Protein AF-A0A1Q2L502-F1 (afdb_monomer)

Organism: NCBI:txid2213202

pLDDT: mean 74.43, std 16.31, range [22.97, 93.0]

Foldseek 3Di:
DDPDDDQWDWLVRLCVLQVHDSVLSVVCCVVVQWPWDDDPPPPDPTTITGPVSSVVLSVLVVVLVVLADFLCRLCVVLVHDSVLLVVLCVVVVPPFDWDQNCSDPVRITTHAHPVNSVVSSVVVVVCVPVPFDQAPQQDVVVRDGFQFWWDQDDPDIWGWHQDPPQGIFTQDPPRDTDHPCCCCPVSVIDGPAAQDDDADPDAPAKDKDKDFPPDPVVSVVVNCCSRPVHSNFWHWDDDPRIIIIIGRHPDDDPDPDPDDDD

Mean predicted aligned error: 17.17 Å

Solvent-accessible surface area (backbone atoms only — not comparable to full-atom values): 15344 Å² total; per-residue (Å²): 135,84,84,77,91,62,75,52,36,44,49,72,53,49,18,60,71,64,72,45,57,61,72,54,52,57,52,34,35,76,70,65,64,28,48,67,51,86,63,94,78,65,84,57,102,60,60,40,27,36,38,68,38,48,52,52,49,38,50,50,51,49,57,43,53,74,63,21,45,40,55,60,58,51,12,60,75,73,73,50,54,45,68,58,51,52,52,48,40,64,74,67,64,55,90,60,49,77,40,78,28,80,89,40,97,78,38,45,41,48,26,41,44,73,71,54,49,49,54,48,50,53,54,46,58,67,50,67,62,72,58,81,60,77,34,70,48,57,40,76,94,72,77,42,47,61,61,40,52,26,36,60,58,91,93,42,72,38,40,36,41,84,41,101,88,71,48,51,19,33,56,47,88,90,70,47,75,40,41,49,66,50,36,48,71,76,49,60,41,39,67,76,55,60,47,74,49,82,73,76,87,81,58,93,40,73,40,79,39,75,39,58,65,91,39,73,65,39,57,53,53,48,51,52,43,31,55,73,44,7,58,73,37,37,30,52,48,82,54,95,77,37,33,43,38,37,30,50,56,74,77,83,64,101,69,85,70,79,78,80,83,136

Nearest PDB structures (foldseek):
  4j2n-assembly1_A  TM=8.690E-01  e=2.290E-01  Pukovnikvirus pukovnik
  6pig-assembly1_I  TM=7.451E-01  e=1.234E+00  Vibrio cholerae
  7xn2-assembly1_A-2  TM=4.007E-01  e=1.730E-01  Nostoc sp. PCC 7120 = FACHB-418
  5af3-assembly1_A  TM=2.649E-01  e=4.018E-02  Mycobacterium tuberculosis H37Rv
  7rjf-assembly2_B  TM=5.924E-01  e=5.946E+00  synthetic construct

Sequence (262 aa):
MTNANKDFYHVDEVAKILDIKKSTVYSYASKGLIERLPDPHRLLRGGKYSRTSVDQLARQKQAAAEAGRSINDVAEGIGVSAGKVRKVIEELELDVKKVEAPFEKASYRFAITPEQEEAIAEHLQKRNTTRPKRNQLYLQQLDAALYQSYQIAGDQFVRLREHPERGYGFFLEHEQFITLQEGLNLYELKPRYSIHSRRKKDGPGFTDIDVLFGTPEFYQILDVLLATCGVENFNVEIMGGKYELRSGMAAILGMRLQIRKQ

Radius of gyration: 30.97 Å; Cα contacts (8 Å, |Δi|>4): 365; chains: 1; bounding box: 68×39×85 Å

Secondary structure (DSSP, 8-state):
----S-SEEEHHHHHHHTT--HHHHHHHHHTTSSPEEP-TT--SSS-EEEHHHHHHHHHHHHHHHHT-B-HHHHHHHHTS-HHHHHHHHHHTT---EEEE-TTSTTSEEEEB-HHHHHHHHHHHHHHHTTS----TTEETTTTEETT-EEEEETTEEEE-EEETTTEEEEE-GGG-EEEHHHHHHTS--EESS-------S--S--EEEEEETTSHHHHHHHHHHHHHH-TTSEEEEEETTEEEEEES-TTS----------

Structure (mmCIF, N/CA/C/O backbone):
data_AF-A0A1Q2L502-F1
#
_entry.id   AF-A0A1Q2L502-F1
#
loop_
_atom_site.group_PDB
_atom_site.id
_atom_site.type_symbol
_atom_site.label_atom_id
_atom_site.label_alt_id
_atom_site.label_comp_id
_atom_site.label_asym_id
_atom_site.label_entity_id
_atom_site.label_seq_id
_atom_site.pdbx_PDB_ins_code
_atom_site.Cartn_x
_atom_site.Cartn_y
_atom_site.Cartn_z
_atom_site.occupancy
_atom_site.B_iso_or_equiv
_atom_site.auth_seq_id
_atom_site.auth_comp_id
_atom_site.auth_asym_id
_atom_site.auth_atom_id
_atom_site.pdbx_PDB_model_num
ATOM 1 N N . MET A 1 1 ? 40.293 12.035 -25.038 1.00 36.50 1 MET A N 1
ATOM 2 C CA . MET A 1 1 ? 41.022 11.672 -26.272 1.00 36.50 1 MET A CA 1
ATOM 3 C C . MET A 1 1 ? 40.017 11.583 -27.406 1.00 36.50 1 MET A C 1
ATOM 5 O O . MET A 1 1 ? 39.104 10.770 -27.355 1.00 36.50 1 MET A O 1
ATOM 9 N N . THR A 1 2 ? 40.113 12.516 -28.342 1.00 41.50 2 THR A N 1
ATOM 10 C CA . THR A 1 2 ? 39.216 12.739 -29.479 1.00 41.50 2 THR A CA 1
ATOM 11 C C . THR A 1 2 ? 39.436 11.669 -30.553 1.00 41.50 2 THR A C 1
ATOM 13 O O . THR A 1 2 ? 40.408 11.728 -31.297 1.00 41.50 2 THR A O 1
ATOM 16 N N . ASN A 1 3 ? 38.523 10.696 -30.660 1.00 46.50 3 ASN A N 1
ATOM 17 C CA . ASN A 1 3 ? 38.444 9.781 -31.809 1.00 46.50 3 ASN A CA 1
ATOM 18 C C . ASN A 1 3 ? 37.871 10.533 -33.028 1.00 46.50 3 ASN A C 1
ATOM 20 O O . ASN A 1 3 ? 36.716 10.352 -33.428 1.00 46.50 3 ASN A O 1
ATOM 24 N N . ALA A 1 4 ? 38.674 11.434 -33.589 1.00 49.53 4 ALA A N 1
ATOM 25 C CA . ALA A 1 4 ? 38.454 11.976 -34.920 1.00 49.53 4 ALA A CA 1
ATOM 26 C C . ALA A 1 4 ? 38.937 10.928 -35.938 1.00 49.53 4 ALA A C 1
ATOM 28 O O . ALA A 1 4 ? 40.051 10.429 -35.818 1.00 49.53 4 ALA A O 1
ATOM 29 N N . ASN A 1 5 ? 38.095 10.606 -36.924 1.00 55.47 5 ASN A N 1
ATOM 30 C CA . ASN A 1 5 ? 38.372 9.709 -38.057 1.00 55.47 5 ASN A CA 1
ATOM 31 C C . ASN A 1 5 ? 38.178 8.186 -37.875 1.00 55.47 5 ASN A C 1
ATOM 33 O O . ASN A 1 5 ? 38.931 7.378 -38.416 1.00 55.47 5 ASN A O 1
ATOM 37 N N . LYS A 1 6 ? 37.124 7.766 -37.167 1.00 63.22 6 LYS A N 1
ATOM 38 C CA . LYS A 1 6 ? 36.507 6.449 -37.413 1.00 63.22 6 LYS A CA 1
ATOM 39 C C . LYS A 1 6 ? 35.077 6.657 -37.905 1.00 63.22 6 LYS A C 1
ATOM 41 O O . LYS A 1 6 ? 34.269 7.245 -37.185 1.00 63.22 6 LYS A O 1
ATOM 46 N N . ASP A 1 7 ? 34.783 6.150 -39.101 1.00 80.00 7 ASP A N 1
ATOM 47 C CA . ASP A 1 7 ? 33.448 6.185 -39.731 1.00 80.00 7 ASP A CA 1
ATOM 48 C C . ASP A 1 7 ? 32.471 5.173 -39.114 1.00 80.00 7 ASP A C 1
ATOM 50 O O . ASP A 1 7 ? 31.297 5.096 -39.481 1.00 80.00 7 ASP A O 1
ATOM 54 N N . PHE A 1 8 ? 32.954 4.377 -38.160 1.00 83.12 8 PHE A N 1
ATOM 55 C CA . PHE A 1 8 ? 32.199 3.300 -37.554 1.00 83.12 8 PHE A CA 1
ATOM 56 C C . PHE A 1 8 ? 32.447 3.185 -36.053 1.00 83.12 8 PHE A C 1
ATOM 58 O O . PHE A 1 8 ? 33.532 3.490 -35.555 1.00 83.12 8 PHE A O 1
ATOM 65 N N . TYR A 1 9 ? 31.438 2.662 -35.364 1.00 85.69 9 TYR A N 1
ATOM 66 C CA . TYR A 1 9 ? 31.505 2.236 -33.973 1.00 85.69 9 TYR A CA 1
ATOM 67 C C . TYR A 1 9 ? 31.450 0.716 -33.871 1.00 85.69 9 TYR A C 1
ATOM 69 O O . TYR A 1 9 ? 30.769 0.034 -34.645 1.00 85.69 9 TYR A O 1
ATOM 77 N N . HIS A 1 10 ? 32.148 0.172 -32.882 1.00 85.81 10 HIS A N 1
ATOM 78 C CA . HIS A 1 10 ? 31.990 -1.224 -32.489 1.00 85.81 10 HIS A CA 1
ATOM 79 C C . HIS A 1 10 ? 30.770 -1.416 -31.584 1.00 85.81 10 HIS A C 1
ATOM 81 O O . HIS A 1 10 ? 30.332 -0.483 -30.916 1.00 85.81 10 HIS A O 1
ATOM 87 N N . VAL A 1 11 ? 30.254 -2.651 -31.505 1.00 85.25 11 VAL A N 1
ATOM 88 C CA . VAL A 1 11 ? 29.107 -3.034 -30.647 1.00 85.25 11 VAL A CA 1
ATOM 89 C C . VAL A 1 11 ? 29.211 -2.445 -29.232 1.00 85.25 11 VAL A C 1
ATOM 91 O O . VAL A 1 11 ? 28.221 -1.959 -28.693 1.00 85.25 11 VAL A O 1
ATOM 94 N N . ASP A 1 12 ? 30.407 -2.470 -28.644 1.00 86.38 12 ASP A N 1
ATOM 95 C CA . ASP A 1 12 ? 30.658 -2.012 -27.275 1.00 86.38 12 ASP A CA 1
ATOM 96 C C . ASP A 1 12 ? 30.602 -0.488 -27.141 1.00 86.38 12 ASP A C 1
ATOM 98 O O . ASP A 1 12 ? 30.163 0.028 -26.116 1.00 86.38 12 ASP A O 1
ATOM 102 N N . GLU A 1 13 ? 31.024 0.232 -28.178 1.00 85.50 13 GLU A N 1
ATOM 103 C CA . GLU A 1 13 ? 30.944 1.691 -28.244 1.00 85.50 13 GLU A CA 1
ATOM 104 C C . GLU A 1 13 ? 29.495 2.125 -28.478 1.00 85.50 13 GLU A C 1
ATOM 106 O O . GLU A 1 13 ? 29.006 2.997 -27.770 1.00 85.50 13 GLU A O 1
ATOM 111 N N . VAL A 1 14 ? 28.770 1.452 -29.379 1.00 84.19 14 VAL A N 1
ATOM 112 C CA . VAL A 1 14 ? 27.341 1.712 -29.624 1.00 84.19 14 VAL A CA 1
ATOM 113 C C . VAL A 1 14 ? 26.506 1.462 -28.368 1.00 84.19 14 VAL A C 1
ATOM 115 O O . VAL A 1 14 ? 25.646 2.272 -28.030 1.00 84.19 14 VAL A O 1
ATOM 118 N N . ALA A 1 15 ? 26.780 0.369 -27.649 1.00 86.19 15 ALA A N 1
ATOM 119 C CA . ALA A 1 15 ? 26.120 0.053 -26.385 1.00 86.19 15 ALA A CA 1
ATOM 120 C C . ALA A 1 15 ? 26.312 1.165 -25.342 1.00 86.19 15 ALA A C 1
ATOM 122 O O . ALA A 1 15 ? 25.359 1.522 -24.656 1.00 86.19 15 ALA A O 1
ATOM 123 N N . LYS A 1 16 ? 27.519 1.743 -25.260 1.00 87.31 16 LYS A N 1
ATOM 124 C CA . LYS A 1 16 ? 27.823 2.861 -24.356 1.00 87.31 16 LYS A CA 1
ATOM 125 C C . LYS A 1 16 ? 27.173 4.172 -24.799 1.00 87.31 16 LYS A C 1
ATOM 127 O O . LYS A 1 16 ? 26.607 4.862 -23.966 1.00 87.31 16 LYS A O 1
ATOM 132 N N . ILE A 1 17 ? 27.241 4.512 -26.088 1.00 85.81 17 ILE A N 1
ATOM 133 C CA . ILE A 1 17 ? 26.697 5.773 -26.625 1.00 85.81 17 ILE A CA 1
ATOM 134 C C . ILE A 1 17 ? 25.176 5.828 -26.464 1.00 85.81 17 ILE A C 1
ATOM 136 O O . ILE A 1 17 ? 24.624 6.864 -26.109 1.00 85.81 17 ILE A O 1
ATOM 140 N N . LEU A 1 18 ? 24.495 4.713 -26.728 1.00 82.00 18 LEU A N 1
ATOM 141 C CA . LEU A 1 18 ? 23.036 4.641 -26.671 1.00 82.00 18 LEU A CA 1
ATOM 142 C C . LEU A 1 18 ? 22.499 4.228 -25.296 1.00 82.00 18 LEU A C 1
ATOM 144 O O . LEU A 1 18 ? 21.275 4.132 -25.164 1.00 82.00 18 LEU A O 1
ATOM 148 N N . ASP A 1 19 ? 23.384 3.953 -24.333 1.00 84.56 19 ASP A N 1
ATOM 149 C CA . ASP A 1 19 ? 23.092 3.387 -23.011 1.00 84.56 19 ASP A CA 1
ATOM 150 C C . ASP A 1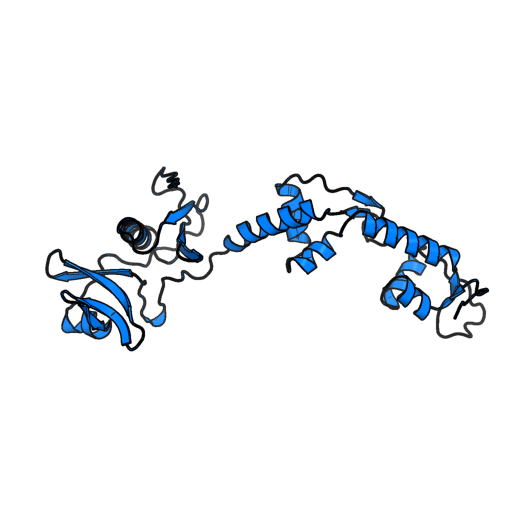 19 ? 22.146 2.172 -23.080 1.00 84.56 19 ASP A C 1
ATOM 152 O O . ASP A 1 19 ? 21.027 2.154 -22.570 1.00 84.56 19 ASP A O 1
ATOM 156 N N . ILE A 1 20 ? 22.556 1.152 -23.839 1.00 83.56 20 ILE A N 1
ATOM 157 C CA . ILE A 1 20 ? 21.780 -0.078 -24.052 1.00 83.56 20 ILE A CA 1
ATOM 158 C C . ILE A 1 20 ? 22.656 -1.321 -23.939 1.00 83.56 20 ILE A C 1
ATOM 160 O O . ILE A 1 20 ? 23.859 -1.310 -24.189 1.00 83.56 20 ILE A O 1
ATOM 164 N N . LYS A 1 21 ? 22.026 -2.459 -23.635 1.00 86.25 21 LYS A N 1
ATOM 165 C CA . LYS A 1 21 ? 22.700 -3.763 -23.641 1.00 86.25 21 LYS A CA 1
ATOM 166 C C . LYS A 1 21 ? 23.194 -4.112 -25.050 1.00 86.25 21 LYS A C 1
ATOM 168 O O . LYS A 1 21 ? 22.514 -3.844 -26.041 1.00 86.25 21 LYS A O 1
ATOM 173 N N . LYS A 1 22 ? 24.326 -4.823 -25.140 1.00 85.25 22 LYS A N 1
ATOM 174 C CA . LYS A 1 22 ? 24.900 -5.295 -26.419 1.00 85.25 22 LYS A CA 1
ATOM 175 C C . LYS A 1 22 ? 23.897 -6.102 -27.260 1.00 85.25 22 LYS A C 1
ATOM 177 O O . LYS A 1 22 ? 23.901 -6.000 -28.480 1.00 85.25 22 LYS A O 1
ATOM 182 N N . SER A 1 23 ? 23.012 -6.873 -26.622 1.00 83.12 23 SER A N 1
ATOM 183 C CA . SER A 1 23 ? 21.936 -7.615 -27.299 1.00 83.12 23 SER A CA 1
ATOM 184 C C . SER A 1 23 ? 20.947 -6.697 -28.027 1.00 83.12 23 SER A C 1
ATOM 186 O O . SER A 1 23 ? 20.534 -6.996 -29.146 1.00 83.12 23 SER A O 1
ATOM 188 N N . THR A 1 24 ? 20.610 -5.554 -27.428 1.00 82.81 24 THR A N 1
ATOM 189 C CA . THR A 1 24 ? 19.703 -4.556 -28.005 1.00 82.81 24 THR A CA 1
ATOM 190 C C . THR A 1 24 ? 20.309 -3.882 -29.235 1.00 82.81 24 THR A C 1
ATOM 192 O O . THR A 1 24 ? 19.579 -3.594 -30.179 1.00 82.81 24 THR A O 1
ATOM 195 N N . VAL A 1 25 ? 21.638 -3.721 -29.286 1.00 83.31 25 VAL A N 1
ATOM 196 C CA . VAL A 1 25 ? 22.350 -3.197 -30.468 1.00 83.31 25 VAL A CA 1
ATOM 197 C C . VAL A 1 25 ? 22.072 -4.064 -31.700 1.00 83.31 25 VAL A C 1
ATOM 199 O O . VAL A 1 25 ? 21.684 -3.554 -32.748 1.00 83.31 25 VAL A O 1
ATOM 202 N N . TYR A 1 26 ? 22.181 -5.390 -31.570 1.00 83.00 26 TYR A N 1
ATOM 203 C CA . TYR A 1 26 ? 21.872 -6.303 -32.676 1.00 83.00 26 TYR A CA 1
ATOM 204 C C . TYR A 1 26 ? 20.399 -6.241 -33.095 1.00 83.00 26 TYR A C 1
ATOM 206 O O . TYR A 1 26 ? 20.103 -6.316 -34.286 1.00 83.00 26 TYR A O 1
ATOM 214 N N . SER A 1 27 ? 19.480 -6.060 -32.139 1.00 82.44 27 SER A N 1
ATOM 215 C CA . SER A 1 27 ? 18.053 -5.904 -32.442 1.00 82.44 27 SER A CA 1
ATOM 216 C C . SER A 1 27 ? 17.755 -4.606 -33.194 1.00 82.44 27 SER A C 1
ATOM 218 O O . SER A 1 27 ? 16.912 -4.588 -34.085 1.00 82.44 27 SER A O 1
ATOM 220 N N . 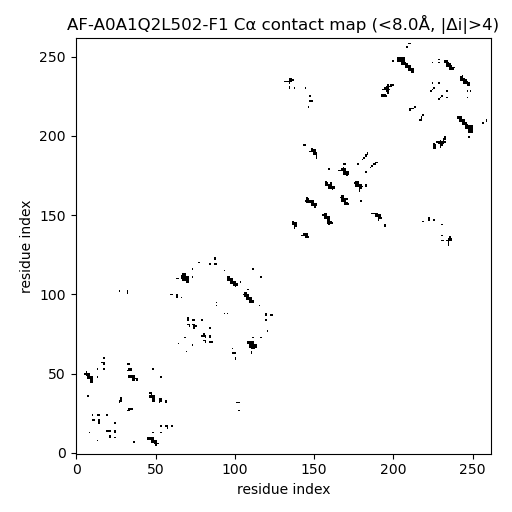TYR A 1 28 ? 18.441 -3.514 -32.860 1.00 84.06 28 TYR A N 1
ATOM 221 C CA . TYR A 1 28 ? 18.267 -2.240 -33.558 1.00 84.06 28 TYR A CA 1
ATOM 222 C C . TYR A 1 28 ? 18.794 -2.323 -34.985 1.00 84.06 28 TYR A C 1
ATOM 224 O O . TYR A 1 28 ? 18.147 -1.830 -35.905 1.00 84.06 28 TYR A O 1
ATOM 232 N N . ALA A 1 29 ? 19.903 -3.032 -35.180 1.00 83.06 29 ALA A N 1
ATOM 233 C CA . ALA A 1 29 ? 20.442 -3.295 -36.504 1.00 83.06 29 ALA A CA 1
ATOM 234 C C . ALA A 1 29 ? 19.505 -4.161 -37.355 1.00 83.06 29 ALA A C 1
ATOM 236 O O . ALA A 1 29 ? 19.263 -3.846 -38.514 1.00 83.06 29 ALA A O 1
ATOM 237 N N . SER A 1 30 ? 18.915 -5.219 -36.781 1.00 80.50 30 SER A N 1
ATOM 238 C CA . SER A 1 30 ? 17.956 -6.061 -37.511 1.00 80.50 30 SER A CA 1
ATOM 239 C C . SER A 1 30 ? 16.652 -5.331 -37.846 1.00 80.50 30 SER A C 1
ATOM 241 O O . SER A 1 30 ? 15.974 -5.706 -38.794 1.00 80.50 30 SER A O 1
ATOM 243 N N . LYS A 1 31 ? 16.292 -4.302 -37.070 1.00 78.94 31 LYS A N 1
ATOM 244 C CA . LYS A 1 31 ? 15.148 -3.413 -37.329 1.00 78.94 31 LYS A CA 1
ATOM 245 C C . LYS A 1 31 ? 15.475 -2.251 -38.277 1.00 78.94 31 LYS A C 1
ATOM 247 O O . LYS A 1 31 ? 14.586 -1.461 -38.564 1.00 78.94 31 LYS A O 1
ATOM 252 N N . GLY A 1 32 ? 16.727 -2.117 -38.724 1.00 80.31 32 GLY A N 1
ATOM 253 C CA . GLY A 1 32 ? 17.167 -1.020 -39.592 1.00 80.31 32 GLY A CA 1
ATOM 254 C C . GLY A 1 32 ? 17.287 0.343 -38.898 1.00 80.31 32 GLY A C 1
ATOM 255 O O . GLY A 1 32 ? 17.417 1.354 -39.575 1.00 80.31 32 GLY A O 1
ATOM 256 N N . LEU A 1 33 ? 17.256 0.389 -37.561 1.00 78.50 33 LEU A N 1
ATOM 257 C CA . LEU A 1 33 ? 17.400 1.631 -36.784 1.00 78.50 33 LEU A CA 1
ATOM 258 C C . LEU A 1 33 ? 18.847 2.130 -36.734 1.00 78.50 33 LEU A C 1
ATOM 260 O O . LEU A 1 33 ? 19.091 3.315 -36.533 1.00 78.50 33 LEU A O 1
ATOM 264 N N . ILE A 1 34 ? 19.800 1.211 -36.878 1.00 84.31 34 ILE A N 1
ATOM 265 C CA . ILE A 1 34 ? 21.223 1.504 -37.034 1.00 84.31 34 ILE A CA 1
ATOM 266 C C . ILE A 1 34 ? 21.763 0.664 -38.182 1.00 84.31 34 ILE A C 1
ATOM 268 O O . ILE A 1 34 ? 21.397 -0.501 -38.347 1.00 84.31 34 ILE A O 1
ATOM 272 N N . GLU A 1 35 ? 22.653 1.245 -38.972 1.00 84.31 35 GLU A N 1
ATOM 273 C CA . GLU A 1 35 ? 23.206 0.575 -40.137 1.00 84.31 35 GLU A CA 1
ATOM 274 C C . GLU A 1 35 ? 24.415 -0.262 -39.721 1.00 84.31 35 GLU A C 1
ATOM 276 O O . GLU A 1 35 ? 25.406 0.251 -39.191 1.00 84.31 35 GLU A O 1
ATOM 281 N N . ARG A 1 36 ? 24.337 -1.574 -39.957 1.00 84.19 36 ARG A N 1
ATOM 282 C CA . ARG A 1 36 ? 25.472 -2.476 -39.777 1.00 84.19 36 ARG A CA 1
ATOM 283 C C . ARG A 1 36 ? 26.298 -2.498 -41.057 1.00 84.19 36 ARG A C 1
ATOM 285 O O . ARG A 1 36 ? 25.820 -2.958 -42.089 1.00 84.19 36 ARG A O 1
ATOM 292 N N . LEU A 1 37 ? 27.555 -2.083 -40.959 1.00 82.56 37 LEU A N 1
ATOM 293 C CA . LEU A 1 37 ? 28.487 -2.145 -42.076 1.00 82.56 37 LEU A CA 1
ATOM 294 C C . LEU A 1 37 ? 28.870 -3.608 -42.361 1.00 82.56 37 LEU A C 1
ATOM 296 O O . LEU A 1 37 ? 29.106 -4.377 -41.415 1.00 82.56 37 LEU A O 1
ATOM 300 N N . PRO A 1 38 ? 28.928 -4.014 -43.642 1.00 73.88 38 PRO A N 1
ATOM 301 C CA . PRO A 1 38 ? 29.286 -5.373 -44.015 1.00 73.88 38 PRO A CA 1
ATOM 302 C C . PRO A 1 38 ? 30.727 -5.679 -43.598 1.00 73.88 38 PRO A C 1
ATOM 304 O O . PRO A 1 38 ? 31.636 -4.871 -43.777 1.00 73.88 38 PRO A O 1
ATOM 307 N N . ASP A 1 39 ? 30.933 -6.876 -43.053 1.00 69.44 39 ASP A N 1
ATOM 308 C CA . ASP A 1 39 ? 32.258 -7.444 -42.793 1.00 69.44 39 ASP A CA 1
ATOM 309 C C . ASP A 1 39 ? 32.398 -8.723 -43.636 1.00 69.44 39 ASP A C 1
ATOM 311 O O . ASP A 1 39 ? 32.023 -9.806 -43.168 1.00 69.44 39 ASP A O 1
ATOM 315 N N . PRO A 1 40 ? 32.869 -8.608 -44.897 1.00 64.62 40 PRO A N 1
ATOM 316 C CA . PRO A 1 40 ? 32.934 -9.724 -45.843 1.00 64.62 40 PRO A CA 1
ATOM 317 C C . PRO A 1 40 ? 33.792 -10.891 -45.349 1.00 64.62 40 PRO A C 1
ATOM 319 O O . PRO A 1 40 ? 33.537 -12.039 -45.704 1.00 64.62 40 PRO A O 1
ATOM 322 N N . HIS A 1 41 ? 34.785 -10.609 -44.504 1.00 67.44 41 HIS A N 1
ATOM 323 C CA . HIS A 1 41 ? 35.754 -11.597 -44.040 1.00 67.44 41 HIS A CA 1
ATOM 324 C C . HIS A 1 41 ? 35.499 -12.070 -42.601 1.00 67.44 41 HIS A C 1
ATOM 326 O O . HIS A 1 41 ? 36.203 -12.961 -42.131 1.00 67.44 41 HIS A O 1
ATOM 332 N N . ARG A 1 42 ? 34.496 -11.506 -41.902 1.00 62.28 42 ARG A N 1
ATOM 333 C CA . ARG A 1 42 ? 34.130 -11.829 -40.504 1.00 62.28 42 ARG A CA 1
ATOM 334 C C . ARG A 1 42 ? 35.340 -11.897 -39.558 1.00 62.28 42 ARG A C 1
ATOM 336 O O . ARG A 1 42 ? 35.363 -12.701 -38.627 1.00 62.28 42 ARG A O 1
ATOM 343 N N . LEU A 1 43 ? 36.355 -11.069 -39.808 1.00 62.09 43 LEU A N 1
ATOM 344 C CA . LEU A 1 43 ? 37.640 -11.128 -39.101 1.00 62.09 43 LEU A CA 1
ATOM 345 C C . LEU A 1 43 ? 37.525 -10.607 -37.663 1.00 62.09 43 LEU A C 1
ATOM 347 O O . LEU A 1 43 ? 38.353 -10.928 -36.814 1.00 62.09 43 LEU A O 1
ATOM 351 N N . LEU A 1 44 ? 36.489 -9.818 -37.371 1.00 59.72 44 LEU A N 1
ATOM 352 C CA . LEU A 1 44 ? 36.245 -9.241 -36.055 1.00 59.72 44 LEU A CA 1
ATOM 353 C C . LEU A 1 44 ? 35.058 -9.934 -35.376 1.00 59.72 44 LEU A C 1
ATOM 355 O O . LEU A 1 44 ? 33.956 -10.020 -35.920 1.00 59.72 44 LEU A O 1
ATOM 359 N N . ARG A 1 45 ? 35.259 -10.383 -34.129 1.00 58.41 45 ARG A N 1
ATOM 360 C CA . ARG A 1 45 ? 34.174 -10.840 -33.243 1.00 58.41 45 ARG A CA 1
ATOM 361 C C . ARG A 1 45 ? 33.361 -9.629 -32.762 1.00 58.41 45 ARG A C 1
ATOM 363 O O . ARG A 1 45 ? 33.505 -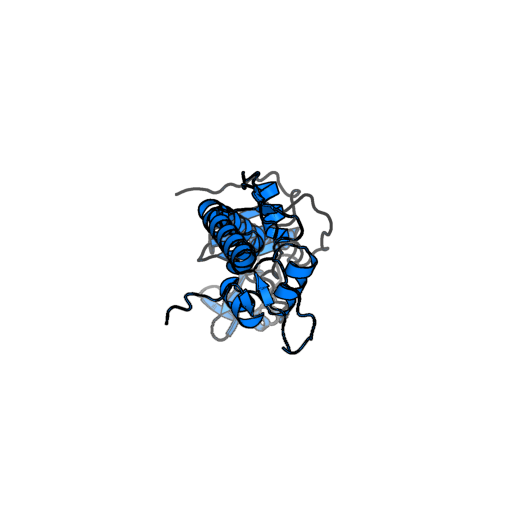9.181 -31.632 1.00 58.41 45 ARG A O 1
ATOM 370 N N . GLY A 1 46 ? 32.532 -9.070 -33.641 1.00 63.97 46 GLY A N 1
ATOM 371 C CA . GLY A 1 46 ? 31.646 -7.942 -33.341 1.00 63.97 46 GLY A CA 1
ATOM 372 C C . GLY A 1 46 ? 31.317 -7.124 -34.589 1.00 63.97 46 GLY A C 1
ATOM 373 O O . GLY A 1 46 ? 32.197 -6.834 -35.392 1.00 63.97 46 GLY A O 1
ATOM 374 N N . GLY A 1 47 ? 30.045 -6.759 -34.769 1.00 75.69 47 GLY A N 1
ATOM 375 C CA . GLY A 1 47 ? 29.612 -5.936 -35.905 1.00 75.69 47 GLY A CA 1
ATOM 376 C C . GLY A 1 47 ? 30.182 -4.513 -35.857 1.00 75.69 47 GLY A C 1
ATOM 377 O O . GLY A 1 47 ? 30.354 -3.949 -34.774 1.00 75.69 47 GLY A O 1
ATOM 378 N N . LYS A 1 48 ? 30.455 -3.938 -37.033 1.00 84.19 48 LYS A N 1
ATOM 379 C CA . LYS A 1 48 ? 30.718 -2.505 -37.210 1.00 84.19 48 LYS A CA 1
ATOM 380 C C . LYS A 1 48 ? 29.407 -1.801 -37.542 1.00 84.19 48 LYS A C 1
ATOM 382 O O . LYS A 1 48 ? 28.631 -2.322 -38.342 1.00 84.19 48 LYS A O 1
ATOM 387 N N . TYR A 1 49 ? 29.175 -0.638 -36.954 1.00 84.75 49 TYR A N 1
ATOM 388 C CA . TYR A 1 49 ? 27.973 0.159 -37.187 1.00 84.75 49 TYR A CA 1
ATOM 389 C C . TYR A 1 49 ? 28.342 1.545 -37.684 1.00 84.75 49 TYR A C 1
ATOM 391 O O . TYR A 1 49 ? 29.317 2.121 -37.206 1.00 84.75 49 TYR A O 1
ATOM 399 N N . SER A 1 50 ? 27.569 2.065 -38.633 1.00 86.38 50 SER A N 1
ATOM 400 C CA . SER A 1 50 ? 27.784 3.390 -39.207 1.00 86.38 50 SER A CA 1
ATOM 401 C C . SER A 1 50 ? 27.619 4.471 -38.143 1.00 86.38 50 SER A C 1
ATOM 403 O O . SER A 1 50 ? 26.587 4.536 -37.464 1.00 86.38 50 SER A O 1
ATOM 405 N N . ARG A 1 51 ? 28.628 5.337 -38.014 1.00 85.44 51 ARG A N 1
ATOM 406 C CA . ARG A 1 51 ? 28.633 6.435 -37.044 1.00 85.44 51 ARG A CA 1
ATOM 407 C C . ARG A 1 51 ? 27.444 7.375 -37.227 1.00 85.44 51 ARG A C 1
ATOM 409 O O . ARG A 1 51 ? 26.803 7.729 -36.246 1.00 85.44 51 ARG A O 1
ATOM 416 N N . THR A 1 52 ? 27.107 7.717 -38.469 1.00 85.06 52 THR A N 1
ATOM 417 C CA . THR A 1 52 ? 26.003 8.637 -38.782 1.00 85.06 52 THR A CA 1
ATOM 418 C C . THR A 1 52 ? 24.664 8.103 -38.280 1.00 85.06 52 THR A C 1
ATOM 420 O O . THR A 1 52 ? 23.924 8.831 -37.623 1.00 85.06 52 THR A O 1
ATOM 423 N N . SER A 1 53 ? 24.391 6.815 -38.507 1.00 83.94 53 SER A N 1
ATOM 424 C CA . SER A 1 53 ? 23.154 6.168 -38.055 1.00 83.94 53 SER A CA 1
ATOM 425 C C . SER A 1 53 ? 23.048 6.102 -36.525 1.00 83.94 53 SER A C 1
ATOM 427 O O . SER A 1 53 ? 21.983 6.343 -35.957 1.00 83.94 53 SER A O 1
ATOM 429 N N . VAL A 1 54 ? 24.166 5.835 -35.840 1.00 84.50 54 VAL A N 1
ATOM 430 C CA . VAL A 1 54 ? 24.220 5.747 -34.374 1.00 84.50 54 VAL A CA 1
ATOM 431 C C . VAL A 1 54 ? 24.076 7.130 -33.741 1.00 84.50 54 VAL A C 1
ATOM 433 O O . VAL A 1 54 ? 23.291 7.284 -32.807 1.00 84.50 54 VAL A O 1
ATOM 436 N N . ASP A 1 55 ? 24.768 8.140 -34.271 1.00 84.94 55 ASP A N 1
ATOM 437 C CA . ASP A 1 55 ? 24.700 9.521 -33.782 1.00 84.94 55 ASP A CA 1
ATOM 438 C C . ASP A 1 55 ? 23.303 10.124 -34.005 1.00 84.94 55 ASP A C 1
ATOM 440 O O . ASP A 1 55 ? 22.773 10.815 -33.133 1.00 84.94 55 ASP A O 1
ATOM 444 N N . GLN A 1 56 ? 22.662 9.826 -35.141 1.00 84.06 56 GLN A N 1
ATOM 445 C CA . GLN A 1 56 ? 21.284 10.240 -35.409 1.00 84.06 56 GLN A CA 1
ATOM 446 C C . GLN A 1 56 ? 20.306 9.615 -34.406 1.00 84.06 56 GLN A C 1
ATOM 448 O O . GLN A 1 56 ? 19.473 10.326 -33.841 1.00 84.06 56 GLN A O 1
ATOM 453 N N . LEU A 1 57 ? 20.434 8.314 -34.130 1.00 82.25 57 LEU A N 1
ATOM 454 C CA . LEU A 1 57 ? 19.590 7.634 -33.149 1.00 82.25 57 LEU A CA 1
ATOM 455 C C . LEU A 1 57 ? 19.848 8.138 -31.718 1.00 82.25 57 LEU A C 1
ATOM 457 O O . LEU A 1 57 ? 18.910 8.259 -30.930 1.00 82.25 57 LEU A O 1
ATOM 461 N N . ALA A 1 58 ? 21.098 8.472 -31.384 1.00 83.75 58 ALA A N 1
ATOM 462 C CA . ALA A 1 58 ? 21.455 9.065 -30.097 1.00 83.75 58 ALA A CA 1
ATOM 463 C C . ALA A 1 58 ? 20.792 10.439 -29.909 1.00 83.75 58 ALA A C 1
ATOM 465 O O . ALA A 1 58 ? 20.175 10.684 -28.873 1.00 83.75 58 ALA A O 1
ATOM 466 N N . ARG A 1 59 ? 20.831 11.300 -30.935 1.00 82.94 59 ARG A N 1
ATOM 467 C CA . ARG A 1 59 ? 20.140 12.601 -30.921 1.00 82.94 59 ARG A CA 1
ATOM 468 C C . ARG A 1 59 ? 18.629 12.447 -30.799 1.00 82.94 59 ARG A C 1
ATOM 470 O O . ARG A 1 59 ? 18.010 13.167 -30.026 1.00 82.94 59 ARG A O 1
ATOM 477 N N . GLN A 1 60 ? 18.033 11.490 -31.511 1.00 79.50 60 GLN A N 1
ATOM 478 C CA . GLN A 1 60 ? 16.601 11.200 -31.388 1.00 79.50 60 GLN A CA 1
ATOM 479 C C . GLN A 1 60 ? 16.234 10.733 -29.975 1.00 79.50 60 GLN A C 1
ATOM 481 O O . GLN A 1 60 ? 15.229 11.176 -29.428 1.00 79.50 60 GLN A O 1
ATOM 486 N N . LYS A 1 61 ? 17.059 9.881 -29.352 1.00 79.75 61 LYS A N 1
ATOM 487 C CA . LYS A 1 61 ? 16.877 9.475 -27.952 1.00 79.75 61 LYS A CA 1
ATOM 488 C C . LYS A 1 61 ? 16.972 10.656 -26.983 1.00 79.75 61 LYS A C 1
ATOM 490 O O . LYS A 1 61 ? 16.149 10.740 -26.077 1.00 79.75 61 LYS A O 1
ATOM 495 N N . GLN A 1 62 ? 17.946 11.546 -27.173 1.00 77.88 62 GLN A N 1
ATOM 496 C CA . GLN A 1 62 ? 18.122 12.742 -26.342 1.00 77.88 62 GLN A CA 1
ATOM 497 C C . GLN A 1 62 ? 16.943 13.707 -26.484 1.00 77.88 62 GLN A C 1
ATOM 499 O O . GLN A 1 62 ? 16.319 14.039 -25.484 1.00 77.88 62 GLN A O 1
ATOM 504 N N . ALA A 1 63 ? 16.558 14.055 -27.714 1.00 76.69 63 ALA A N 1
ATOM 505 C CA . ALA A 1 63 ? 15.405 14.917 -27.976 1.00 76.69 63 ALA A CA 1
ATOM 506 C C . ALA A 1 63 ? 14.104 14.318 -27.424 1.00 76.69 63 ALA A C 1
ATOM 508 O O . ALA A 1 63 ? 13.251 15.026 -26.891 1.00 76.69 63 ALA A O 1
ATOM 509 N N . ALA A 1 64 ? 13.957 12.992 -27.509 1.00 72.19 64 ALA A N 1
ATOM 510 C CA . ALA A 1 64 ? 12.844 12.313 -26.879 1.00 72.19 64 ALA A CA 1
ATOM 511 C C . ALA A 1 64 ? 12.900 12.513 -25.359 1.00 72.19 64 ALA A C 1
ATOM 513 O O . ALA A 1 64 ? 11.892 12.945 -24.806 1.00 72.19 64 ALA A O 1
ATOM 514 N N . ALA A 1 65 ? 14.033 12.231 -24.700 1.00 71.19 65 ALA A N 1
ATOM 515 C CA . ALA A 1 65 ? 14.230 12.369 -23.250 1.00 71.19 65 ALA A CA 1
ATOM 516 C C . ALA A 1 65 ? 13.968 13.792 -22.730 1.00 71.19 65 ALA A C 1
ATOM 518 O O . ALA A 1 65 ? 13.330 13.947 -21.693 1.00 71.19 65 ALA A O 1
ATOM 519 N N . GLU A 1 66 ? 14.384 14.813 -23.478 1.00 74.69 66 GLU A N 1
ATOM 520 C CA . GLU A 1 66 ? 14.125 16.225 -23.167 1.00 74.69 66 GLU A CA 1
ATOM 521 C C . GLU A 1 66 ? 12.632 16.576 -23.206 1.00 74.69 66 GLU A C 1
ATOM 523 O O . GLU A 1 66 ? 12.179 17.425 -22.444 1.00 74.69 66 GLU A O 1
ATOM 528 N N . ALA A 1 67 ? 11.841 15.901 -24.045 1.00 74.00 67 ALA A N 1
ATOM 529 C CA . ALA A 1 67 ? 10.404 16.146 -24.133 1.00 74.00 67 ALA A CA 1
ATOM 530 C C . ALA A 1 67 ? 9.616 15.673 -22.894 1.00 74.00 67 ALA A C 1
ATOM 532 O O . ALA A 1 67 ? 8.456 16.051 -22.745 1.00 74.00 67 ALA A O 1
ATOM 533 N N . GLY A 1 68 ? 10.207 14.839 -22.031 1.00 78.62 68 GLY A N 1
ATOM 534 C CA . GLY A 1 68 ? 9.579 14.336 -20.806 1.00 78.62 68 GLY A CA 1
ATOM 535 C C . GLY A 1 68 ? 10.005 12.911 -20.455 1.00 78.62 68 GLY A C 1
ATOM 536 O O . GLY A 1 68 ? 10.674 12.224 -21.229 1.00 78.62 68 GLY A O 1
ATOM 537 N N . ARG A 1 69 ? 9.607 12.419 -19.284 1.00 80.31 69 ARG A N 1
ATOM 538 C CA . ARG A 1 69 ? 9.914 11.042 -18.861 1.00 80.31 69 ARG A CA 1
ATOM 539 C C . ARG A 1 69 ? 8.947 10.053 -19.504 1.00 80.31 69 ARG A C 1
ATOM 541 O O . ARG A 1 69 ? 7.804 10.397 -19.799 1.00 80.31 69 ARG A O 1
ATOM 548 N N . SER A 1 70 ? 9.394 8.823 -19.761 1.00 82.81 70 SER A N 1
ATOM 549 C CA . SER A 1 70 ? 8.481 7.797 -20.269 1.00 82.81 70 SER A CA 1
ATOM 550 C C . SER A 1 70 ? 7.601 7.240 -19.149 1.00 82.81 70 SER A C 1
ATOM 552 O O . SER A 1 70 ? 7.955 7.298 -17.974 1.00 82.81 70 SER A O 1
ATOM 554 N N . ILE A 1 71 ? 6.480 6.610 -19.515 1.00 81.88 71 ILE A N 1
ATOM 555 C CA . ILE A 1 71 ? 5.627 5.876 -18.563 1.00 81.88 71 ILE A CA 1
ATOM 556 C C . ILE A 1 71 ? 6.430 4.864 -17.739 1.00 81.88 71 ILE A C 1
ATOM 558 O O . ILE A 1 71 ? 6.135 4.676 -16.564 1.00 81.88 71 ILE A O 1
ATOM 562 N N . ASN A 1 72 ? 7.417 4.197 -18.345 1.00 80.44 72 ASN A N 1
ATOM 563 C CA . ASN A 1 72 ? 8.225 3.204 -17.642 1.00 80.44 72 ASN A CA 1
ATOM 564 C C . ASN A 1 72 ? 9.146 3.868 -16.614 1.00 80.44 72 ASN A C 1
ATOM 566 O O . ASN A 1 72 ? 9.224 3.384 -15.491 1.00 80.44 72 ASN A O 1
ATOM 570 N N . ASP A 1 73 ? 9.764 4.997 -16.969 1.00 80.56 73 ASP A N 1
ATOM 571 C CA . ASP A 1 73 ? 10.659 5.736 -16.069 1.00 80.56 73 ASP A CA 1
ATOM 572 C C . ASP A 1 73 ? 9.890 6.317 -14.874 1.00 80.56 73 ASP A C 1
ATOM 574 O O . ASP A 1 73 ? 10.361 6.269 -13.740 1.00 80.56 73 ASP A O 1
ATOM 578 N N . VAL A 1 74 ? 8.682 6.837 -15.125 1.00 80.31 74 VAL A N 1
ATOM 579 C CA . VAL A 1 74 ? 7.775 7.333 -14.078 1.00 80.31 74 VAL A CA 1
ATOM 580 C C . VAL A 1 74 ? 7.284 6.185 -13.196 1.00 80.31 74 VAL A C 1
ATOM 582 O O . VAL A 1 74 ? 7.252 6.298 -11.973 1.00 80.31 74 VAL A O 1
ATOM 585 N N . ALA A 1 75 ? 6.946 5.040 -13.792 1.00 77.75 75 ALA A N 1
ATOM 586 C CA . ALA A 1 75 ? 6.537 3.857 -13.044 1.00 77.75 75 ALA A CA 1
ATOM 587 C C . ALA A 1 75 ? 7.656 3.339 -12.125 1.00 77.75 75 ALA A C 1
ATOM 589 O O . ALA A 1 75 ? 7.384 3.012 -10.971 1.00 77.75 75 ALA A O 1
ATOM 590 N N . GLU A 1 76 ? 8.901 3.308 -12.609 1.00 80.12 76 GLU A N 1
ATOM 591 C CA . GLU A 1 76 ? 10.074 2.925 -11.819 1.00 80.12 76 GLU A CA 1
ATOM 592 C C . GLU A 1 76 ? 10.350 3.928 -10.690 1.00 80.12 76 GLU A C 1
ATOM 594 O O . GLU A 1 76 ? 10.533 3.510 -9.549 1.00 80.12 76 GLU A O 1
ATOM 599 N N . GLY A 1 77 ? 10.277 5.235 -10.971 1.00 75.44 77 GLY A N 1
ATOM 600 C CA . GLY A 1 77 ? 10.456 6.286 -9.963 1.00 75.44 77 GLY A CA 1
ATOM 601 C C . GLY A 1 77 ? 9.427 6.237 -8.828 1.00 75.44 77 GLY A C 1
ATOM 602 O O . GLY A 1 77 ? 9.774 6.453 -7.670 1.00 75.44 77 GLY A O 1
ATOM 603 N N . ILE A 1 78 ? 8.174 5.897 -9.143 1.00 75.38 78 ILE A N 1
ATOM 604 C CA . ILE A 1 78 ? 7.074 5.801 -8.165 1.00 75.38 78 ILE A CA 1
ATOM 605 C C . ILE A 1 78 ? 6.990 4.393 -7.527 1.00 75.38 78 ILE A C 1
ATOM 607 O O . ILE A 1 78 ? 6.301 4.194 -6.526 1.00 75.38 78 ILE A O 1
ATOM 611 N N . GLY A 1 79 ? 7.679 3.387 -8.078 1.00 74.62 79 GLY A N 1
ATOM 612 C CA . GLY A 1 79 ? 7.622 2.000 -7.599 1.00 74.62 79 GLY A CA 1
ATOM 613 C C . GLY A 1 79 ? 6.321 1.263 -7.956 1.00 74.62 79 GLY A C 1
ATOM 614 O O . GLY A 1 79 ? 5.854 0.401 -7.208 1.00 74.62 79 GLY A O 1
ATOM 615 N N . VAL A 1 80 ? 5.701 1.595 -9.092 1.00 78.38 80 VAL A N 1
ATOM 616 C CA . VAL A 1 80 ? 4.458 0.977 -9.592 1.00 78.38 80 VAL A CA 1
ATOM 617 C C . VAL A 1 80 ? 4.655 0.341 -10.969 1.00 78.38 80 VAL A C 1
ATOM 619 O O . VAL A 1 80 ? 5.693 0.479 -11.600 1.00 78.38 80 VAL A O 1
ATOM 622 N N . SER A 1 81 ? 3.654 -0.390 -11.471 1.00 79.31 81 SER A N 1
ATOM 623 C CA . SER A 1 81 ? 3.709 -0.928 -12.834 1.00 79.31 81 SER A CA 1
ATOM 624 C C . SER A 1 81 ? 3.310 0.123 -13.876 1.00 79.31 81 SER A C 1
ATOM 626 O O . SER A 1 81 ? 2.378 0.901 -13.667 1.00 79.31 81 SER A O 1
ATOM 628 N N . ALA A 1 82 ? 3.938 0.079 -15.054 1.00 77.38 82 ALA A N 1
ATOM 629 C CA . ALA A 1 82 ? 3.618 0.950 -16.192 1.00 77.38 82 ALA A CA 1
ATOM 630 C C . ALA A 1 82 ? 2.131 0.903 -16.607 1.00 77.38 82 ALA A C 1
ATOM 632 O O . ALA A 1 82 ? 1.566 1.895 -17.063 1.00 77.38 82 ALA A O 1
ATOM 633 N N . GLY A 1 83 ? 1.468 -0.244 -16.409 1.00 76.75 83 GLY A N 1
ATOM 634 C CA . GLY A 1 83 ? 0.030 -0.390 -16.649 1.00 76.75 83 GLY A CA 1
ATOM 635 C C . GLY A 1 83 ? -0.837 0.426 -15.686 1.00 76.75 83 GLY A C 1
ATOM 636 O O . GLY A 1 83 ? -1.856 0.969 -16.105 1.00 76.75 83 GLY A O 1
ATOM 637 N N . LYS A 1 84 ? -0.427 0.571 -14.415 1.00 74.12 84 LYS A N 1
ATOM 638 C CA . LYS A 1 84 ? -1.131 1.437 -13.456 1.00 74.12 84 LYS A CA 1
ATOM 639 C C . LYS A 1 84 ? -1.001 2.904 -13.844 1.00 74.12 84 LYS A C 1
ATOM 641 O O . LYS A 1 84 ? -1.999 3.608 -13.827 1.00 74.12 84 LYS A O 1
ATOM 646 N N . VAL A 1 85 ? 0.196 3.332 -14.240 1.00 79.31 85 VAL A N 1
ATOM 647 C CA . VAL A 1 85 ? 0.441 4.705 -14.703 1.00 79.31 85 VAL A CA 1
ATOM 648 C C . VAL A 1 85 ? -0.427 5.033 -15.925 1.00 79.31 85 VAL A C 1
ATOM 650 O O . VAL A 1 85 ? -1.099 6.057 -15.921 1.00 79.31 85 VAL A O 1
ATOM 653 N N . ARG A 1 86 ? -0.519 4.133 -16.920 1.00 80.88 86 ARG A N 1
ATOM 654 C CA . ARG A 1 86 ? -1.435 4.301 -18.072 1.00 80.88 86 ARG A CA 1
ATOM 655 C C . ARG A 1 86 ? -2.886 4.490 -17.658 1.00 80.88 86 ARG A C 1
ATOM 657 O O . ARG A 1 86 ? -3.538 5.406 -18.137 1.00 80.88 86 ARG A O 1
ATOM 664 N N . LYS A 1 87 ? -3.366 3.642 -16.750 1.00 78.56 87 LYS A N 1
ATOM 665 C CA . LYS A 1 87 ? -4.743 3.719 -16.264 1.00 78.56 87 LYS A CA 1
ATOM 666 C C . LYS A 1 87 ? -5.026 5.057 -15.577 1.00 78.56 87 LYS A C 1
ATOM 668 O O . LYS A 1 87 ? -6.097 5.613 -15.749 1.00 78.56 87 LYS A O 1
ATOM 673 N N . VAL A 1 88 ? -4.065 5.581 -14.816 1.00 80.31 88 VAL A N 1
ATOM 674 C CA . VAL A 1 88 ? -4.205 6.887 -14.158 1.00 80.31 88 VAL A CA 1
ATOM 675 C C . VAL A 1 88 ? -4.215 8.033 -15.168 1.00 80.31 88 VAL A C 1
ATOM 677 O O . VAL A 1 88 ? -5.015 8.946 -15.017 1.00 80.31 88 VAL A O 1
ATOM 680 N N . ILE A 1 89 ? -3.389 7.965 -16.214 1.00 81.88 89 ILE A N 1
ATOM 681 C CA . ILE A 1 89 ? -3.412 8.943 -17.313 1.00 81.88 89 ILE A CA 1
ATOM 682 C C . ILE A 1 89 ? -4.790 8.972 -17.990 1.00 81.88 89 ILE A C 1
ATOM 684 O O . ILE A 1 89 ? -5.321 10.052 -18.223 1.00 81.88 89 ILE A O 1
ATOM 688 N N . GLU A 1 90 ? -5.376 7.802 -18.263 1.00 80.12 90 GLU A N 1
ATOM 689 C CA . GLU A 1 90 ? -6.720 7.685 -18.851 1.00 80.12 90 GLU A CA 1
ATOM 690 C C . GLU A 1 90 ? -7.812 8.234 -17.920 1.00 80.12 90 GLU A C 1
ATOM 692 O O . GLU A 1 90 ? -8.724 8.911 -18.374 1.00 80.12 90 GLU A O 1
ATOM 697 N N . GLU A 1 91 ? -7.721 7.971 -16.616 1.00 76.19 91 GLU A N 1
ATOM 698 C CA . GLU A 1 91 ? -8.722 8.404 -15.631 1.00 76.19 91 GLU A CA 1
ATOM 699 C C . GLU A 1 91 ? -8.673 9.894 -15.297 1.00 76.19 91 GLU A C 1
ATOM 701 O O . GLU A 1 91 ? -9.702 10.478 -14.967 1.00 76.19 91 GLU A O 1
ATOM 706 N N . LEU A 1 92 ? -7.480 10.487 -15.317 1.00 75.00 92 LEU A N 1
ATOM 707 C CA . LEU A 1 92 ? -7.283 11.917 -15.093 1.00 75.00 92 LEU A CA 1
ATOM 708 C C . LEU A 1 92 ? -7.429 12.730 -16.388 1.00 75.00 92 LEU A C 1
ATOM 710 O O . LEU A 1 92 ? -7.254 13.944 -16.344 1.00 75.00 92 LEU A O 1
ATOM 714 N N . GLU A 1 93 ? -7.700 12.064 -17.519 1.00 76.50 93 GLU A N 1
ATOM 715 C CA . GLU A 1 93 ? -7.748 12.660 -18.860 1.00 76.50 93 GLU A CA 1
ATOM 716 C C . GLU A 1 93 ? -6.538 13.572 -19.132 1.00 76.50 93 GLU A C 1
ATOM 718 O O . GLU A 1 93 ? -6.650 14.637 -19.739 1.00 76.50 93 GLU A O 1
ATOM 723 N N . LEU A 1 94 ? -5.357 13.166 -18.647 1.00 77.12 94 LEU A N 1
ATOM 724 C CA . LEU A 1 94 ? -4.151 13.978 -18.775 1.00 77.12 94 LEU A CA 1
ATOM 725 C C . LEU A 1 94 ? -3.754 14.073 -20.249 1.00 77.12 94 LEU A C 1
ATOM 727 O O . LEU A 1 94 ? -3.578 13.053 -20.923 1.00 77.12 94 LEU A O 1
ATOM 731 N N . ASP A 1 95 ? -3.540 15.299 -20.725 1.00 74.62 95 ASP A N 1
ATOM 732 C CA . ASP A 1 95 ? -3.023 15.548 -22.069 1.00 74.62 95 ASP A CA 1
ATOM 733 C C . ASP A 1 95 ? -1.523 15.218 -22.126 1.00 74.62 95 ASP A C 1
ATOM 735 O O . ASP A 1 95 ? -0.641 16.058 -21.926 1.00 74.62 95 ASP A O 1
ATOM 739 N N . VAL A 1 96 ? -1.221 13.931 -22.305 1.00 77.81 96 VAL A N 1
ATOM 740 C CA . VAL A 1 96 ? 0.151 13.429 -22.384 1.00 77.81 96 VAL A CA 1
ATOM 741 C C . VAL A 1 96 ? 0.589 13.370 -23.842 1.00 77.81 96 VAL A C 1
ATOM 743 O O . VAL A 1 96 ? 0.084 12.576 -24.644 1.00 77.81 96 VAL A O 1
ATOM 746 N N . LYS A 1 97 ? 1.600 14.173 -24.180 1.00 77.44 97 LYS A N 1
ATOM 747 C CA . LYS A 1 97 ? 2.128 14.266 -25.540 1.00 77.44 97 LYS A CA 1
ATOM 748 C C . LYS A 1 97 ? 2.741 12.935 -25.984 1.00 77.44 97 LYS A C 1
ATOM 750 O O . LYS A 1 97 ? 3.597 12.359 -25.308 1.00 77.44 97 LYS A O 1
ATOM 755 N N . LYS A 1 98 ? 2.341 12.462 -27.166 1.00 79.50 98 LYS A N 1
ATOM 756 C CA . LYS A 1 98 ? 2.989 11.334 -27.849 1.00 79.50 98 LYS A CA 1
ATOM 757 C C . LYS A 1 98 ? 4.166 11.863 -28.661 1.00 79.50 98 LYS A C 1
ATOM 759 O O . LYS A 1 98 ? 3.989 12.707 -29.534 1.00 79.50 98 LYS A O 1
ATOM 764 N N . VAL A 1 99 ? 5.360 11.369 -28.364 1.00 76.88 99 VAL A N 1
ATOM 765 C CA . VAL A 1 99 ? 6.597 11.698 -29.078 1.00 76.88 99 VAL A CA 1
ATOM 766 C C . VAL A 1 99 ? 7.041 10.472 -29.860 1.00 76.88 99 VAL A C 1
ATOM 768 O O . VAL A 1 99 ? 6.978 9.352 -29.349 1.00 76.88 99 VAL A O 1
ATOM 771 N N . GLU A 1 100 ? 7.482 10.670 -31.099 1.00 70.88 100 GLU A N 1
ATOM 772 C CA . GLU A 1 100 ? 8.026 9.590 -31.918 1.00 70.88 100 GLU A CA 1
ATOM 773 C C . GLU A 1 100 ? 9.272 8.995 -31.254 1.00 70.88 100 GLU A C 1
ATOM 775 O O . GLU A 1 100 ? 10.203 9.692 -30.854 1.00 70.88 100 GLU A O 1
ATOM 780 N N . ALA A 1 101 ? 9.264 7.677 -31.111 1.00 71.88 101 ALA A N 1
ATOM 781 C CA . ALA A 1 101 ? 10.317 6.909 -30.473 1.00 71.88 101 ALA A CA 1
ATOM 782 C C . ALA A 1 101 ? 10.500 5.617 -31.274 1.00 71.88 101 ALA A C 1
ATOM 784 O O . ALA A 1 101 ? 9.992 4.569 -30.874 1.00 71.88 101 ALA A O 1
ATOM 785 N N . PRO A 1 102 ? 11.211 5.658 -32.415 1.00 62.19 102 PRO A N 1
ATOM 786 C CA . PRO A 1 102 ? 11.343 4.509 -33.317 1.00 62.19 102 PRO A CA 1
ATOM 787 C C . PRO A 1 102 ? 12.059 3.309 -32.668 1.00 62.19 102 PRO A C 1
ATOM 789 O O . PRO A 1 102 ? 11.980 2.185 -33.157 1.00 62.19 102 PRO A O 1
ATOM 792 N N . PHE A 1 103 ? 12.726 3.534 -31.534 1.00 68.50 103 PHE A N 1
ATOM 793 C CA . PHE A 1 103 ? 13.351 2.512 -30.698 1.00 68.50 103 PHE A CA 1
ATOM 794 C C . PHE A 1 103 ? 12.373 1.771 -29.765 1.00 68.50 103 PHE A C 1
ATOM 796 O O . PHE A 1 103 ? 12.706 0.692 -29.270 1.00 68.50 103 PHE A O 1
ATOM 803 N N . GLU A 1 104 ? 11.172 2.306 -29.535 1.00 71.62 104 GLU A N 1
ATOM 804 C CA . GLU A 1 104 ? 10.119 1.658 -28.753 1.00 71.62 104 GLU A CA 1
ATOM 805 C C . GLU A 1 104 ? 9.293 0.693 -29.607 1.00 71.62 104 GLU A C 1
ATOM 807 O O . GLU A 1 104 ? 9.158 0.851 -30.820 1.00 71.62 104 GLU A O 1
ATOM 812 N N . LYS A 1 105 ? 8.681 -0.316 -28.974 1.00 67.25 105 LYS A N 1
ATOM 813 C CA . LYS A 1 10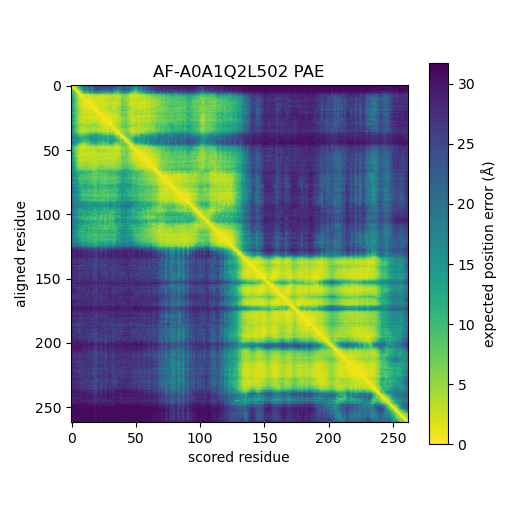5 ? 7.860 -1.316 -29.692 1.00 67.25 105 LYS A CA 1
ATOM 814 C C . LYS A 1 105 ? 6.683 -0.705 -30.458 1.00 67.25 105 LYS A C 1
ATOM 816 O O . LYS A 1 105 ? 6.288 -1.261 -31.473 1.00 67.25 105 LYS A O 1
ATOM 821 N N . ALA A 1 106 ? 6.120 0.387 -29.947 1.00 62.25 106 ALA A N 1
ATOM 822 C CA . ALA A 1 106 ? 4.987 1.079 -30.553 1.00 62.25 106 ALA A CA 1
ATOM 823 C C . ALA A 1 106 ? 5.414 2.238 -31.472 1.00 62.25 106 ALA A C 1
ATOM 825 O O . ALA A 1 106 ? 4.552 2.950 -31.968 1.00 62.25 106 ALA A O 1
ATOM 826 N N . SER A 1 107 ? 6.720 2.465 -31.666 1.00 64.38 107 SER A N 1
ATOM 827 C CA . SER A 1 107 ? 7.287 3.594 -32.425 1.00 64.38 107 SER A CA 1
ATOM 828 C C . SER A 1 107 ? 6.949 4.996 -31.888 1.00 64.38 107 SER A C 1
ATOM 830 O O . SER A 1 107 ? 7.398 5.993 -32.447 1.00 64.38 107 SER A O 1
ATOM 832 N N . TYR A 1 108 ? 6.226 5.088 -30.771 1.00 70.38 108 TYR A N 1
ATOM 833 C CA . TYR A 1 108 ? 5.971 6.309 -30.013 1.00 70.38 108 TYR A CA 1
ATOM 834 C C . TYR A 1 108 ? 6.106 6.040 -28.513 1.00 70.38 108 TYR A C 1
ATOM 836 O O . TYR A 1 108 ? 5.928 4.913 -28.040 1.00 70.38 108 TYR A O 1
ATOM 844 N N . ARG A 1 109 ? 6.390 7.096 -27.752 1.00 76.44 109 ARG A N 1
ATOM 845 C CA . ARG A 1 109 ? 6.377 7.092 -26.291 1.00 76.44 109 ARG A CA 1
ATOM 846 C C . ARG A 1 109 ? 5.574 8.273 -25.771 1.00 76.44 109 ARG A C 1
ATOM 848 O O . ARG A 1 109 ? 5.523 9.328 -26.394 1.00 76.44 109 ARG A O 1
ATOM 855 N N . PHE A 1 110 ? 4.948 8.080 -24.624 1.00 78.75 110 PHE A N 1
ATOM 856 C CA . PHE A 1 110 ? 4.320 9.168 -23.890 1.00 78.75 110 PHE A CA 1
ATOM 857 C C . PHE A 1 110 ? 5.406 9.950 -23.159 1.00 78.75 110 PHE A C 1
ATOM 859 O O . PHE A 1 110 ? 6.246 9.334 -22.499 1.00 78.75 110 PHE A O 1
ATOM 866 N N . ALA A 1 111 ? 5.404 11.267 -23.322 1.00 82.00 111 ALA A N 1
ATOM 867 C CA . ALA A 1 111 ? 6.312 12.172 -22.645 1.00 82.00 111 ALA A CA 1
ATOM 868 C C . ALA A 1 111 ? 5.557 12.849 -21.499 1.00 82.00 111 ALA A C 1
ATOM 870 O O . ALA A 1 111 ? 4.706 13.704 -21.729 1.00 82.00 111 ALA A O 1
ATOM 871 N N . ILE A 1 112 ? 5.840 12.391 -20.283 1.00 81.38 112 ILE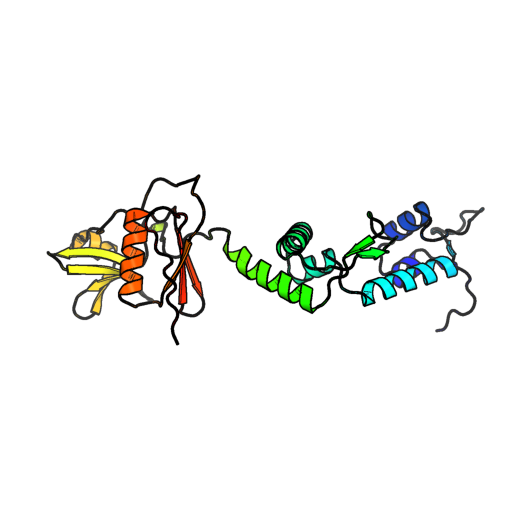 A N 1
ATOM 872 C CA . ILE A 1 112 ? 5.219 12.859 -19.048 1.00 81.38 112 ILE A CA 1
ATOM 873 C C . ILE A 1 112 ? 6.059 14.014 -18.511 1.00 81.38 112 ILE A C 1
ATOM 875 O O . ILE A 1 112 ? 7.277 13.875 -18.343 1.00 81.38 112 ILE A O 1
ATOM 879 N N . THR A 1 113 ? 5.419 15.156 -18.274 1.00 82.69 113 THR A N 1
ATOM 880 C CA . THR A 1 113 ? 6.065 16.310 -17.638 1.00 82.69 113 THR A CA 1
ATOM 881 C C . THR A 1 113 ? 6.190 16.097 -16.123 1.00 82.69 113 THR A C 1
ATOM 883 O O . THR A 1 113 ? 5.446 15.294 -15.559 1.00 82.69 113 THR A O 1
ATOM 886 N N . PRO A 1 114 ? 7.089 16.818 -15.429 1.00 80.56 114 PRO A N 1
ATOM 887 C CA . PRO A 1 114 ? 7.203 16.728 -13.971 1.00 80.56 114 PRO A CA 1
ATOM 888 C C . PRO A 1 114 ? 5.875 16.991 -13.239 1.00 80.56 114 PRO A C 1
ATOM 890 O O . PRO A 1 114 ? 5.523 16.260 -12.322 1.00 80.56 114 PRO A O 1
ATOM 893 N N . GLU A 1 115 ? 5.087 17.962 -13.708 1.00 79.94 115 GLU A N 1
ATOM 894 C CA . GLU A 1 115 ? 3.762 18.279 -13.148 1.00 79.94 115 GLU A CA 1
ATOM 895 C C . GLU A 1 115 ? 2.774 17.106 -13.283 1.00 79.94 115 GLU A C 1
ATOM 897 O O . GLU A 1 115 ? 2.012 16.795 -12.368 1.00 79.94 115 GLU A O 1
ATOM 902 N N . GLN A 1 116 ? 2.801 16.408 -14.422 1.00 80.50 116 GLN A N 1
ATOM 903 C CA . GLN A 1 116 ? 1.972 15.223 -14.644 1.00 80.50 116 GLN A CA 1
ATOM 904 C C . GLN A 1 116 ? 2.444 14.036 -13.797 1.00 80.50 116 GLN A C 1
ATOM 906 O O . GLN A 1 116 ? 1.618 13.258 -13.323 1.00 80.50 116 GLN A O 1
ATOM 911 N N . GLU A 1 117 ? 3.755 13.894 -13.588 1.00 81.56 117 GLU A N 1
ATOM 912 C CA . GLU A 1 117 ? 4.325 12.884 -12.692 1.00 81.56 117 GLU A CA 1
ATOM 913 C C . GLU A 1 117 ? 3.839 13.087 -11.249 1.00 81.56 117 GLU A C 1
ATOM 915 O O . GLU A 1 117 ? 3.396 12.120 -10.626 1.00 81.56 117 GLU A O 1
ATOM 920 N N . GLU A 1 118 ? 3.825 14.326 -10.750 1.00 78.94 118 GLU A N 1
ATOM 921 C CA . GLU A 1 118 ? 3.282 14.658 -9.426 1.00 78.94 118 GLU A CA 1
ATOM 922 C C . GLU A 1 118 ? 1.785 14.336 -9.319 1.00 78.94 118 GLU A C 1
ATOM 924 O O . GLU A 1 118 ? 1.371 13.653 -8.380 1.00 78.94 118 GLU A O 1
ATOM 929 N N . ALA A 1 119 ? 0.975 14.719 -10.312 1.00 78.88 119 ALA A N 1
ATOM 930 C CA . ALA A 1 119 ? -0.457 14.405 -10.328 1.00 78.88 119 ALA A CA 1
ATOM 931 C C . ALA A 1 119 ? -0.726 12.886 -10.325 1.00 78.88 119 ALA A C 1
ATOM 933 O O . ALA A 1 119 ? -1.606 12.390 -9.610 1.00 78.88 119 ALA A O 1
ATOM 934 N N . ILE A 1 120 ? 0.060 12.125 -11.094 1.00 80.31 120 ILE A N 1
ATOM 935 C CA . ILE A 1 120 ? -0.007 10.660 -11.124 1.00 80.31 120 ILE A CA 1
ATOM 936 C C . ILE A 1 120 ? 0.401 10.082 -9.764 1.00 80.31 120 ILE A C 1
ATOM 938 O O . ILE A 1 120 ? -0.272 9.179 -9.260 1.00 80.31 120 ILE A O 1
ATOM 942 N N . ALA A 1 121 ? 1.476 10.591 -9.159 1.00 78.56 121 ALA A N 1
ATOM 943 C CA . ALA A 1 121 ? 1.959 10.143 -7.859 1.00 78.56 121 ALA A CA 1
ATOM 944 C C . ALA A 1 121 ? 0.928 10.406 -6.753 1.00 78.56 121 ALA A C 1
ATOM 946 O O . ALA A 1 121 ? 0.608 9.487 -5.998 1.00 78.56 121 ALA A O 1
ATOM 947 N N . GLU A 1 122 ? 0.339 11.603 -6.694 1.00 76.06 122 GLU A N 1
ATOM 948 C CA . GLU A 1 122 ? -0.721 11.932 -5.738 1.00 76.06 122 GLU A CA 1
ATOM 949 C C . GLU A 1 122 ? -1.943 11.024 -5.893 1.00 76.06 122 GLU A C 1
ATOM 951 O O . GLU A 1 122 ? -2.476 10.505 -4.908 1.00 76.06 122 GLU A O 1
ATOM 956 N N . HIS A 1 123 ? -2.402 10.804 -7.127 1.00 73.25 123 HIS A N 1
ATOM 957 C CA . HIS A 1 123 ? -3.567 9.957 -7.384 1.00 73.25 123 HIS A CA 1
ATOM 958 C C . HIS A 1 123 ? -3.291 8.490 -7.040 1.00 73.25 123 HIS A C 1
ATOM 960 O O . HIS A 1 123 ? -4.148 7.794 -6.489 1.00 73.25 123 HIS A O 1
ATOM 966 N N . LEU A 1 124 ? -2.071 8.014 -7.299 1.00 70.50 124 LEU A N 1
ATOM 967 C CA . LEU A 1 124 ? -1.635 6.677 -6.906 1.00 70.50 124 LEU A CA 1
ATOM 968 C C . LEU A 1 124 ? -1.463 6.535 -5.393 1.00 70.50 124 LEU A C 1
ATOM 970 O O . LEU A 1 124 ? -1.798 5.477 -4.864 1.00 70.50 124 LEU A O 1
ATOM 974 N N . GLN A 1 125 ? -0.999 7.563 -4.681 1.00 66.81 125 GLN A N 1
ATOM 975 C CA . GLN A 1 125 ? -0.957 7.562 -3.217 1.00 66.81 125 GLN A CA 1
ATOM 976 C C . GLN A 1 125 ? -2.371 7.503 -2.633 1.00 66.81 125 GLN A C 1
ATOM 978 O O . GLN A 1 125 ? -2.645 6.631 -1.807 1.00 66.81 125 GLN A O 1
ATOM 983 N N . LYS A 1 126 ? -3.299 8.317 -3.154 1.00 61.47 126 LYS A N 1
ATOM 984 C CA . LYS A 1 126 ? -4.724 8.268 -2.788 1.00 61.47 126 LYS A CA 1
ATOM 985 C C . LYS A 1 126 ? -5.335 6.889 -3.059 1.00 61.47 126 LYS A C 1
ATOM 987 O O . LYS A 1 126 ? -6.126 6.416 -2.254 1.00 61.47 126 LYS A O 1
ATOM 992 N N . ARG A 1 127 ? -4.931 6.188 -4.129 1.00 53.59 127 ARG A N 1
ATOM 993 C CA . ARG A 1 127 ? -5.427 4.838 -4.485 1.00 53.59 127 ARG A CA 1
ATOM 994 C C . ARG A 1 127 ? -4.690 3.653 -3.859 1.00 53.59 127 ARG A C 1
ATOM 996 O O . ARG A 1 127 ? -5.251 2.563 -3.773 1.00 53.59 127 ARG A O 1
ATOM 1003 N N . ASN A 1 128 ? -3.451 3.795 -3.401 1.00 46.62 128 ASN A N 1
ATOM 1004 C CA . ASN A 1 128 ? -2.773 2.715 -2.673 1.00 46.62 128 ASN A CA 1
ATOM 1005 C C . ASN A 1 128 ? -3.424 2.451 -1.301 1.00 46.62 128 ASN A C 1
ATOM 1007 O O . ASN A 1 128 ? -3.205 1.391 -0.716 1.00 46.62 128 ASN A O 1
ATOM 1011 N N . THR A 1 129 ? -4.303 3.348 -0.847 1.00 49.09 129 THR A N 1
ATOM 1012 C CA . THR A 1 129 ? -5.214 3.126 0.284 1.00 49.09 129 THR A CA 1
ATOM 1013 C C . THR A 1 129 ? -6.354 2.142 -0.051 1.00 49.09 129 THR A C 1
ATOM 1015 O O . THR A 1 129 ? -6.976 1.582 0.847 1.00 49.09 129 THR A O 1
ATOM 1018 N N . THR A 1 130 ? -6.679 1.892 -1.332 1.00 42.84 130 THR A N 1
ATOM 1019 C CA . THR A 1 130 ? -7.910 1.169 -1.739 1.00 42.84 130 THR A CA 1
ATOM 1020 C C . THR A 1 130 ? -7.838 -0.351 -1.560 1.00 42.84 130 THR A C 1
ATOM 1022 O O . THR A 1 130 ? -8.857 -1.031 -1.662 1.00 42.84 130 THR A O 1
ATOM 1025 N N . ARG A 1 131 ? -6.664 -0.927 -1.265 1.00 43.34 131 ARG A N 1
ATOM 1026 C CA . ARG A 1 131 ? -6.593 -2.331 -0.839 1.00 43.34 131 ARG A CA 1
ATOM 1027 C C . ARG A 1 131 ? -6.843 -2.361 0.670 1.00 43.34 131 ARG A C 1
ATOM 1029 O O . ARG A 1 131 ? -6.046 -1.753 1.379 1.00 43.34 131 ARG A O 1
ATOM 1036 N N . PRO A 1 132 ? -7.876 -3.059 1.180 1.00 48.34 132 PRO A N 1
ATOM 1037 C CA . PRO A 1 132 ? -8.079 -3.166 2.616 1.00 48.34 132 PRO A CA 1
ATOM 1038 C C . PRO A 1 132 ? -6.860 -3.878 3.202 1.00 48.34 132 PRO A C 1
ATOM 1040 O O . PRO A 1 132 ? -6.694 -5.094 3.061 1.00 48.34 132 PRO A O 1
ATOM 1043 N N . LYS A 1 133 ? -5.954 -3.099 3.801 1.00 53.16 133 LYS A N 1
ATOM 1044 C CA . LYS A 1 133 ? -4.989 -3.632 4.754 1.00 53.16 133 LYS A CA 1
ATOM 1045 C C . LYS A 1 133 ? -5.813 -4.273 5.873 1.00 53.16 133 LYS A C 1
ATOM 1047 O O . LYS A 1 133 ? -6.969 -3.923 6.100 1.00 53.16 133 LYS A O 1
ATOM 1052 N N . ARG A 1 134 ? -5.248 -5.288 6.512 1.00 59.03 134 ARG A N 1
ATOM 1053 C CA . ARG A 1 134 ? -5.868 -5.948 7.661 1.00 59.03 134 ARG A CA 1
ATOM 1054 C C . ARG A 1 134 ? -6.281 -4.879 8.684 1.00 59.03 134 ARG A C 1
ATOM 1056 O O . ARG A 1 134 ? -5.460 -4.017 8.984 1.00 59.03 134 ARG A O 1
ATOM 1063 N N . ASN A 1 135 ? -7.524 -4.940 9.169 1.00 71.06 135 ASN A N 1
ATOM 1064 C CA . ASN A 1 135 ? -8.068 -3.972 10.122 1.00 71.06 135 ASN A CA 1
ATOM 1065 C C . ASN A 1 135 ? -7.124 -3.847 11.326 1.00 71.06 135 ASN A C 1
ATOM 1067 O O . ASN A 1 135 ? -6.911 -4.829 12.039 1.00 71.06 135 ASN A O 1
ATOM 1071 N N . GLN A 1 136 ? -6.533 -2.661 11.513 1.00 74.69 136 GLN A N 1
ATOM 1072 C CA . GLN A 1 136 ? -5.511 -2.417 12.538 1.00 74.69 136 GLN A CA 1
ATOM 1073 C C . GLN A 1 136 ? -6.061 -2.560 13.960 1.00 74.69 136 GLN A C 1
ATOM 1075 O O . GLN A 1 136 ? -5.299 -2.804 14.889 1.00 74.69 136 GLN A O 1
ATOM 1080 N N . LEU A 1 137 ? -7.381 -2.453 14.129 1.00 81.50 137 LEU A N 1
ATOM 1081 C CA . LEU A 1 137 ? -8.029 -2.608 15.425 1.00 81.50 137 LEU A CA 1
ATOM 1082 C C . LEU A 1 137 ? -8.266 -4.076 15.804 1.00 81.50 137 LEU A C 1
ATOM 1084 O O . LEU A 1 137 ? -8.540 -4.348 16.966 1.00 81.50 137 LEU A O 1
ATOM 1088 N N . TYR A 1 138 ? -8.186 -5.031 14.872 1.00 86.62 138 TYR A N 1
ATOM 1089 C CA . TYR A 1 138 ? -8.516 -6.430 15.164 1.00 86.62 138 TYR A CA 1
ATOM 1090 C C . TYR A 1 138 ? -7.313 -7.229 15.691 1.00 86.62 138 TYR A C 1
ATOM 1092 O O . TYR A 1 138 ? -6.342 -7.496 14.972 1.00 86.62 138 TYR A O 1
ATOM 1100 N N . LEU A 1 139 ? -7.424 -7.687 16.940 1.00 85.12 139 LEU A N 1
ATOM 1101 C CA . LEU A 1 139 ? -6.442 -8.500 17.651 1.00 85.12 139 LEU A CA 1
ATOM 1102 C C . LEU A 1 139 ? -6.766 -9.991 17.482 1.00 85.12 139 LEU A C 1
ATOM 1104 O O . LEU A 1 139 ? -7.421 -10.602 18.320 1.00 85.12 139 LEU A O 1
ATOM 1108 N N . GLN A 1 140 ? -6.264 -10.605 16.408 1.00 82.12 140 GLN A N 1
ATOM 1109 C CA . GLN A 1 140 ? -6.566 -12.010 16.068 1.00 82.12 140 GLN A CA 1
ATOM 1110 C C . GLN A 1 140 ? -6.222 -13.013 17.180 1.00 82.12 140 GLN A C 1
ATOM 1112 O O . GLN A 1 140 ? -6.899 -14.023 17.312 1.00 82.12 140 GLN A O 1
ATOM 1117 N N . GLN A 1 141 ? -5.170 -12.766 17.964 1.00 82.50 141 GLN A N 1
ATOM 1118 C CA . GLN A 1 141 ? -4.772 -13.676 19.046 1.00 82.50 141 GLN A CA 1
ATOM 1119 C C . GLN A 1 141 ? -5.792 -13.719 20.188 1.00 82.50 141 GLN A C 1
ATOM 1121 O O . GLN A 1 141 ? -5.868 -14.717 20.897 1.00 82.50 141 GLN A O 1
ATOM 1126 N N . LEU A 1 142 ? -6.548 -12.635 20.365 1.00 82.56 142 LEU A N 1
ATOM 1127 C CA . LEU A 1 142 ? -7.514 -12.462 21.449 1.00 82.56 142 LEU A CA 1
ATOM 1128 C C . LEU A 1 142 ? -8.960 -12.547 20.956 1.00 82.56 142 LEU A C 1
ATOM 1130 O O . LEU A 1 142 ? -9.875 -12.452 21.764 1.00 82.56 142 LEU A O 1
ATOM 1134 N N . ASP A 1 143 ? -9.143 -12.675 19.641 1.00 87.00 143 ASP A N 1
ATOM 1135 C CA . ASP A 1 143 ? -10.425 -12.564 18.949 1.00 87.00 143 ASP A CA 1
ATOM 1136 C C . ASP A 1 143 ? -11.257 -11.355 19.415 1.00 87.00 143 ASP A C 1
ATOM 1138 O O . ASP A 1 143 ? -12.448 -11.439 19.705 1.00 87.00 143 ASP A O 1
ATOM 1142 N N . ALA A 1 144 ? -10.582 -10.209 19.538 1.00 87.75 144 ALA A N 1
ATOM 1143 C CA . ALA A 1 144 ? -11.143 -8.982 20.094 1.00 87.75 144 ALA A CA 1
ATOM 1144 C C . ALA A 1 144 ? -10.751 -7.762 19.254 1.00 87.75 144 ALA A C 1
ATOM 1146 O O . ALA A 1 144 ? -9.750 -7.780 18.531 1.00 87.75 144 ALA A O 1
ATOM 1147 N N . ALA A 1 145 ? -11.524 -6.681 19.360 1.00 89.62 145 ALA A N 1
ATOM 1148 C CA . ALA A 1 145 ? -11.202 -5.413 18.712 1.00 89.62 145 ALA A CA 1
ATOM 1149 C C . ALA A 1 145 ? -10.727 -4.366 19.732 1.00 89.62 145 ALA A C 1
ATOM 1151 O O . ALA A 1 145 ? -11.329 -4.182 20.790 1.00 89.62 145 ALA A O 1
ATOM 1152 N N . LEU A 1 146 ? -9.658 -3.639 19.408 1.00 87.56 146 LEU A N 1
ATOM 1153 C CA . LEU A 1 146 ? -9.217 -2.479 20.176 1.00 87.56 146 LEU A CA 1
ATOM 1154 C C . LEU A 1 146 ? -10.347 -1.453 20.286 1.00 87.56 146 LEU A C 1
ATOM 1156 O O . LEU A 1 146 ? -11.057 -1.175 19.321 1.00 87.56 146 LEU A O 1
ATOM 1160 N N . TYR A 1 147 ? -10.498 -0.895 21.485 1.00 90.56 147 TYR A N 1
ATOM 1161 C CA . TYR A 1 147 ? -11.557 0.034 21.886 1.00 90.56 147 TYR A CA 1
ATOM 1162 C C . TYR A 1 147 ? -12.982 -0.528 21.872 1.00 90.56 147 TYR A C 1
ATOM 1164 O O . TYR A 1 147 ? -13.923 0.235 22.121 1.00 90.56 147 TYR A O 1
ATOM 1172 N N . GLN A 1 148 ? -13.151 -1.838 21.663 1.00 92.69 148 GLN A N 1
ATOM 1173 C CA . GLN A 1 148 ? -14.436 -2.512 21.823 1.00 92.69 148 GLN A CA 1
ATOM 1174 C C . GLN A 1 148 ? -15.001 -2.261 23.222 1.00 92.69 148 GLN A C 1
ATOM 1176 O O . GLN A 1 148 ? -14.278 -2.316 24.221 1.00 92.69 148 GLN A O 1
ATOM 1181 N N . SER A 1 149 ? -16.301 -1.975 23.277 1.00 93.00 149 SER A N 1
ATOM 1182 C CA . SER A 1 149 ? -17.025 -1.724 24.521 1.00 93.00 149 SER A CA 1
ATOM 1183 C C . SER A 1 149 ? -17.447 -3.031 25.200 1.00 93.00 149 SER A C 1
ATOM 1185 O O . SER A 1 149 ? -18.034 -3.914 24.569 1.00 93.00 149 SER A O 1
ATOM 1187 N N . TYR A 1 150 ? -17.169 -3.123 26.499 1.00 93.00 150 TYR A N 1
ATOM 1188 C CA . TYR A 1 150 ? -17.554 -4.210 27.395 1.00 93.00 150 TYR A CA 1
ATOM 1189 C C . TYR A 1 150 ? -18.390 -3.664 28.551 1.00 93.00 150 TYR A C 1
ATOM 1191 O O . TYR A 1 150 ? -18.177 -2.539 29.001 1.00 93.00 150 TYR A O 1
ATOM 1199 N N . GLN A 1 151 ? -19.332 -4.465 29.033 1.00 91.44 151 GLN A N 1
ATOM 1200 C CA . GLN A 1 151 ? -20.196 -4.150 30.167 1.00 91.44 151 GLN A CA 1
ATOM 1201 C C . GLN A 1 151 ? -19.619 -4.765 31.447 1.00 91.44 151 GLN A C 1
ATOM 1203 O O . GLN A 1 151 ? -19.290 -5.953 31.432 1.00 91.44 151 GLN A O 1
ATOM 1208 N N . ILE A 1 152 ? -19.493 -3.969 32.520 1.00 85.06 152 ILE A N 1
ATOM 1209 C CA . ILE A 1 152 ? -18.897 -4.402 33.802 1.00 85.06 152 ILE A CA 1
ATOM 1210 C C . ILE A 1 152 ? -19.911 -4.649 34.919 1.00 85.06 152 ILE A C 1
ATOM 1212 O O . ILE A 1 152 ? -19.800 -5.634 35.634 1.00 85.06 152 ILE A O 1
ATOM 1216 N N . ALA A 1 153 ? -20.935 -3.810 35.038 1.00 79.62 153 ALA A N 1
ATOM 1217 C CA . ALA A 1 153 ? -22.098 -4.026 35.894 1.00 79.62 153 ALA A CA 1
ATOM 1218 C C . ALA A 1 153 ? -23.125 -2.930 35.587 1.00 79.62 153 ALA A C 1
ATOM 1220 O O . ALA A 1 153 ? -22.750 -1.774 35.384 1.00 79.62 153 ALA A O 1
ATOM 1221 N N . GLY A 1 154 ? -24.416 -3.272 35.552 1.00 76.81 154 GLY A N 1
ATOM 1222 C CA . GLY A 1 154 ? -25.471 -2.303 35.231 1.00 76.81 154 GLY A CA 1
ATOM 1223 C C . GLY A 1 154 ? -25.206 -1.581 33.903 1.00 76.81 154 GLY A C 1
ATOM 1224 O O . GLY A 1 154 ? -24.907 -2.233 32.904 1.00 76.81 154 GLY A O 1
ATOM 1225 N N . ASP A 1 155 ? -25.262 -0.248 33.912 1.00 78.38 155 ASP A N 1
ATOM 1226 C CA . ASP A 1 155 ? -25.047 0.610 32.734 1.00 78.38 155 ASP A CA 1
ATOM 1227 C C . ASP A 1 155 ? -23.602 1.132 32.594 1.00 78.38 155 ASP A C 1
ATOM 1229 O O . ASP A 1 155 ? -23.344 2.086 31.857 1.00 78.38 155 ASP A O 1
ATOM 1233 N N . GLN A 1 156 ? -22.636 0.529 33.296 1.00 85.38 156 GLN A N 1
ATOM 1234 C CA . GLN A 1 156 ? -21.232 0.920 33.180 1.00 85.38 156 GLN A CA 1
ATOM 1235 C C . GLN A 1 156 ? -20.520 0.170 32.053 1.00 85.38 156 GLN A C 1
ATOM 1237 O O . GLN A 1 156 ? -20.596 -1.059 31.937 1.00 85.38 156 GLN A O 1
ATOM 1242 N N . PHE A 1 157 ? -19.766 0.929 31.255 1.00 88.94 157 PHE A N 1
ATOM 1243 C CA . PHE A 1 157 ? -19.020 0.415 30.115 1.00 88.94 157 PHE A CA 1
ATOM 1244 C C . PHE A 1 157 ? -17.535 0.735 30.234 1.00 88.94 157 PHE A C 1
ATOM 1246 O O . PHE A 1 157 ? -17.144 1.877 30.465 1.00 88.94 157 PHE A O 1
ATOM 1253 N N . VAL A 1 158 ? -16.710 -0.272 29.978 1.00 91.69 158 VAL A N 1
ATOM 1254 C CA . VAL A 1 158 ? -15.257 -0.151 29.849 1.00 91.69 158 VAL A CA 1
ATOM 1255 C C . VAL A 1 158 ? -14.842 -0.500 28.423 1.00 91.69 158 VAL A C 1
ATOM 1257 O O . VAL A 1 158 ? -15.604 -1.108 27.670 1.00 91.69 158 VAL A O 1
ATOM 1260 N N . ARG A 1 159 ? -13.649 -0.075 28.005 1.00 92.00 159 ARG A N 1
ATOM 1261 C CA . ARG A 1 159 ? -13.143 -0.333 26.648 1.00 92.00 159 ARG A CA 1
ATOM 1262 C C . ARG A 1 159 ? -11.826 -1.075 26.690 1.00 92.00 159 ARG A C 1
ATOM 1264 O O . ARG A 1 159 ? -10.970 -0.741 27.508 1.00 92.00 159 ARG A O 1
ATOM 1271 N N . LEU A 1 160 ? -11.663 -2.024 25.770 1.00 92.12 160 LEU A N 1
ATOM 1272 C CA . LEU A 1 160 ? -10.394 -2.716 25.583 1.00 92.12 160 LEU A CA 1
ATOM 1273 C C . LEU A 1 160 ? -9.332 -1.718 25.115 1.00 92.12 160 LEU A C 1
ATOM 1275 O O . LEU A 1 160 ? -9.521 -1.020 24.118 1.00 92.12 160 LEU A O 1
ATOM 1279 N N . ARG A 1 161 ? -8.217 -1.640 25.830 1.00 90.12 161 ARG A N 1
ATOM 1280 C CA . ARG A 1 161 ? -7.093 -0.756 25.522 1.00 90.12 161 ARG A CA 1
ATOM 1281 C C . ARG A 1 161 ? -5.780 -1.515 25.627 1.00 90.12 161 ARG A C 1
ATOM 1283 O O . ARG A 1 161 ? -5.686 -2.540 26.298 1.00 90.12 161 ARG A O 1
ATOM 1290 N N . GLU A 1 162 ? -4.773 -0.988 24.950 1.00 86.62 162 GLU A N 1
ATOM 1291 C CA . GLU A 1 162 ? -3.391 -1.425 25.097 1.00 86.62 162 GLU A CA 1
ATOM 1292 C C . GLU A 1 162 ? -2.726 -0.680 26.260 1.00 86.62 162 GLU A C 1
ATOM 1294 O O . GLU A 1 162 ? -2.944 0.517 26.457 1.00 86.62 162 GLU A O 1
ATOM 1299 N N . HIS A 1 163 ? -1.922 -1.406 27.027 1.00 86.88 163 HIS A N 1
ATOM 1300 C CA . HIS A 1 163 ? -1.099 -0.923 28.121 1.00 86.88 163 HIS A CA 1
ATOM 1301 C C . HIS A 1 163 ? 0.370 -1.267 27.827 1.00 86.88 163 HIS A C 1
ATOM 1303 O O . HIS A 1 163 ? 0.665 -2.441 27.581 1.00 86.88 163 HIS A O 1
ATOM 1309 N N . PRO A 1 164 ? 1.311 -0.307 27.929 1.00 77.25 164 PRO A N 1
ATOM 1310 C CA . PRO A 1 164 ? 2.704 -0.492 27.504 1.00 77.25 164 PRO A CA 1
ATOM 1311 C C . PRO A 1 164 ? 3.408 -1.716 28.108 1.00 77.25 164 PRO A C 1
ATOM 1313 O O . PRO A 1 164 ? 4.152 -2.406 27.422 1.00 77.25 164 PRO A O 1
ATOM 1316 N N . GLU A 1 165 ? 3.164 -1.996 29.390 1.00 81.12 165 GLU A N 1
ATOM 1317 C CA . GLU A 1 165 ? 3.860 -3.071 30.119 1.00 81.12 165 GLU A CA 1
ATOM 1318 C C . GLU A 1 165 ? 3.042 -4.355 30.302 1.00 81.12 165 GLU A C 1
ATOM 1320 O O . GLU A 1 165 ? 3.600 -5.421 30.547 1.00 81.12 165 GLU A O 1
ATOM 1325 N N . ARG A 1 166 ? 1.710 -4.264 30.232 1.00 80.19 166 ARG A N 1
ATOM 1326 C CA . ARG A 1 166 ? 0.791 -5.334 30.662 1.00 80.19 166 ARG A CA 1
ATOM 1327 C C . ARG A 1 166 ? -0.043 -5.904 29.513 1.00 80.19 166 ARG A C 1
ATOM 1329 O O . ARG A 1 166 ? -0.907 -6.745 29.745 1.00 80.19 166 ARG A O 1
ATOM 1336 N N . GLY A 1 167 ? 0.213 -5.468 28.279 1.00 87.44 167 GLY A N 1
ATOM 1337 C CA . GLY A 1 167 ? -0.516 -5.920 27.098 1.00 87.44 167 GLY A CA 1
ATOM 1338 C C . GLY A 1 167 ? -1.917 -5.315 27.032 1.00 87.44 167 GLY A C 1
ATOM 1339 O O . GLY A 1 167 ? -2.072 -4.109 27.164 1.00 87.44 167 GLY A O 1
ATOM 1340 N N . TYR A 1 168 ? -2.949 -6.128 26.814 1.00 91.00 168 TYR A N 1
ATOM 1341 C CA . TYR A 1 168 ? -4.316 -5.644 26.584 1.00 91.00 168 TYR A CA 1
ATOM 1342 C C . TYR A 1 168 ? -5.218 -5.832 27.805 1.00 91.00 168 TYR A C 1
ATOM 1344 O O . TYR A 1 168 ? -5.169 -6.863 28.483 1.00 91.00 168 TYR A O 1
ATOM 1352 N N . GLY A 1 169 ? -6.077 -4.850 28.066 1.00 91.50 169 GLY A N 1
ATOM 1353 C CA . GLY A 1 169 ? -6.968 -4.874 29.220 1.00 91.50 169 GLY A CA 1
ATOM 1354 C C . GLY A 1 169 ? -7.905 -3.677 29.306 1.00 91.50 169 GLY A C 1
ATOM 1355 O O . GLY A 1 169 ? -8.196 -3.021 28.306 1.00 91.50 169 GLY A O 1
ATOM 1356 N N . PHE A 1 170 ? -8.391 -3.405 30.510 1.00 91.81 170 PHE A N 1
ATOM 1357 C CA . PHE A 1 170 ? -9.413 -2.406 30.795 1.00 91.81 170 PHE A CA 1
ATOM 1358 C C . PHE A 1 170 ? -8.939 -1.471 31.898 1.00 91.81 170 PHE A C 1
ATOM 1360 O O . PHE A 1 170 ? -8.296 -1.900 32.852 1.00 91.81 170 PHE A O 1
ATOM 1367 N N . PHE A 1 171 ? -9.303 -0.199 31.785 1.00 88.50 171 PHE A N 1
ATOM 1368 C CA . PHE A 1 171 ? -9.172 0.752 32.882 1.00 88.50 171 PHE A CA 1
ATOM 1369 C C . PHE A 1 171 ? -10.523 0.858 33.587 1.00 88.50 171 PHE A C 1
ATOM 1371 O O . PHE A 1 171 ? -11.524 1.186 32.945 1.00 88.50 171 PHE A O 1
ATOM 1378 N N . LEU A 1 172 ? -10.540 0.536 34.877 1.00 85.25 172 LEU A N 1
ATOM 1379 C CA . LEU A 1 172 ? -11.694 0.687 35.759 1.00 85.25 172 LEU A CA 1
ATOM 1380 C C . LEU A 1 172 ? -11.804 2.126 36.284 1.00 85.25 172 LEU A C 1
ATOM 1382 O O . LEU A 1 172 ? -10.955 2.981 36.005 1.00 85.25 172 LEU A O 1
ATOM 1386 N N . GLU A 1 173 ? -12.848 2.391 37.071 1.00 72.94 173 GLU A N 1
ATOM 1387 C CA . GLU A 1 173 ? -12.946 3.621 37.858 1.00 72.94 173 GLU A CA 1
ATOM 1388 C C . GLU A 1 173 ? -11.683 3.794 38.725 1.00 72.94 173 GLU A C 1
ATOM 1390 O O . GLU A 1 173 ? -11.214 2.835 39.336 1.00 72.94 173 GLU A O 1
ATOM 1395 N N . HIS A 1 174 ? -11.135 5.015 38.777 1.00 71.69 174 HIS A N 1
ATOM 1396 C CA . HIS A 1 174 ? -9.853 5.362 39.427 1.00 71.69 174 HIS A CA 1
ATOM 1397 C C . HIS A 1 174 ? -8.577 4.861 38.721 1.00 71.69 174 HIS A C 1
ATOM 1399 O O . HIS A 1 174 ? -7.553 4.665 39.368 1.00 71.69 174 HIS A O 1
ATOM 1405 N N . GLU A 1 175 ? -8.618 4.670 37.398 1.00 70.44 175 GLU A N 1
ATOM 1406 C CA . GLU A 1 175 ? -7.452 4.316 36.560 1.00 70.44 175 GLU A CA 1
ATOM 1407 C C . GLU A 1 175 ? -6.790 2.971 36.894 1.00 70.44 175 GLU A C 1
ATOM 1409 O O . GLU A 1 175 ? -5.698 2.663 36.412 1.00 70.44 175 GLU A O 1
ATOM 1414 N N . GLN A 1 176 ? -7.459 2.114 37.664 1.00 84.31 176 GLN A N 1
ATOM 1415 C CA . GLN A 1 176 ? -6.958 0.773 37.914 1.00 84.31 176 GLN A CA 1
ATOM 1416 C C . GLN A 1 176 ? -7.007 -0.047 36.619 1.00 84.31 176 GLN A C 1
ATOM 1418 O O . GLN A 1 176 ? -8.078 -0.306 36.069 1.00 84.31 176 GLN A O 1
ATOM 1423 N N . PHE A 1 177 ? -5.838 -0.467 36.135 1.00 89.81 177 PHE A N 1
ATOM 1424 C CA . PHE A 1 177 ? -5.734 -1.345 34.976 1.00 89.81 177 PHE A CA 1
ATOM 1425 C C . PHE A 1 177 ? -5.896 -2.811 35.384 1.00 89.81 177 PHE A C 1
ATOM 1427 O O . PHE A 1 177 ? -5.148 -3.314 36.227 1.00 89.81 177 PHE A O 1
ATOM 1434 N N . ILE A 1 178 ? -6.824 -3.501 34.730 1.00 90.31 178 ILE A N 1
ATOM 1435 C CA . ILE A 1 178 ? -6.996 -4.953 34.801 1.00 90.31 178 ILE A CA 1
ATOM 1436 C C . ILE A 1 178 ? -6.720 -5.564 33.429 1.00 90.31 178 ILE A C 1
ATOM 1438 O O . ILE A 1 178 ? -7.052 -4.983 32.396 1.00 90.31 178 ILE A O 1
ATOM 1442 N N . THR A 1 179 ? -6.111 -6.740 33.394 1.00 90.56 179 THR A N 1
ATOM 1443 C CA . THR A 1 179 ? -5.845 -7.460 32.142 1.00 90.56 179 THR A CA 1
ATOM 1444 C C . THR A 1 179 ? -7.135 -7.982 31.510 1.00 90.56 179 THR A C 1
ATOM 1446 O O . THR A 1 179 ? -8.168 -8.116 32.171 1.00 90.56 179 THR A O 1
ATOM 1449 N N . LEU A 1 180 ? -7.082 -8.331 30.220 1.00 88.00 180 LEU A N 1
ATOM 1450 C CA . LEU A 1 180 ? -8.223 -8.934 29.526 1.00 88.00 180 LEU A CA 1
ATOM 1451 C C . LEU A 1 180 ? -8.737 -10.192 30.249 1.00 88.00 180 LEU A C 1
ATOM 1453 O O . LEU A 1 180 ? -9.941 -10.348 30.421 1.00 88.00 180 LEU A O 1
ATOM 1457 N N . GLN A 1 181 ? -7.836 -11.066 30.706 1.00 88.12 181 GLN A N 1
ATOM 1458 C CA . GLN A 1 181 ? -8.212 -12.307 31.390 1.00 88.12 181 GLN A CA 1
ATOM 1459 C C . GLN A 1 181 ? -8.882 -12.045 32.741 1.00 88.12 181 GLN A C 1
ATOM 1461 O O . GLN A 1 181 ? -9.888 -12.678 33.049 1.00 88.12 181 GLN A O 1
ATOM 1466 N N . GLU A 1 182 ? -8.362 -11.102 33.530 1.00 89.19 182 GLU A N 1
ATOM 1467 C CA . GLU A 1 182 ? -8.990 -10.690 34.790 1.00 89.19 182 GLU A CA 1
ATOM 1468 C C . GLU A 1 182 ? -10.378 -10.098 34.536 1.00 89.19 182 GLU A C 1
ATOM 1470 O O . GLU A 1 182 ? -11.332 -10.468 35.214 1.00 89.19 182 GLU A O 1
ATOM 1475 N N . GLY A 1 183 ? -10.520 -9.246 33.518 1.00 88.38 183 GLY A N 1
ATOM 1476 C CA . GLY A 1 183 ? -11.812 -8.692 33.119 1.00 88.38 183 GLY A CA 1
ATOM 1477 C C . GLY A 1 183 ? -12.838 -9.772 32.769 1.00 88.38 183 GLY A C 1
ATOM 1478 O O . GLY A 1 183 ? -13.947 -9.765 33.293 1.00 88.38 183 GLY A O 1
ATOM 1479 N N . LEU A 1 184 ? -12.467 -10.735 31.925 1.00 88.56 184 LEU A N 1
ATOM 1480 C CA . LEU A 1 184 ? -13.386 -11.790 31.488 1.00 88.56 184 LEU A CA 1
ATOM 1481 C C . LEU A 1 184 ? -13.727 -12.790 32.605 1.00 88.56 184 LEU A C 1
ATOM 1483 O O . LEU A 1 184 ? -14.875 -13.215 32.700 1.00 88.56 184 LEU A O 1
ATOM 1487 N N . ASN A 1 185 ? -12.753 -13.163 33.441 1.00 88.94 185 ASN A N 1
ATOM 1488 C CA . ASN A 1 185 ? -12.919 -14.246 34.416 1.00 88.94 185 ASN A CA 1
ATOM 1489 C C . ASN A 1 185 ? -13.357 -13.768 35.806 1.00 88.94 185 ASN A C 1
ATOM 1491 O O . ASN A 1 185 ? -14.121 -14.466 36.462 1.00 88.94 185 ASN A O 1
ATOM 1495 N N . LEU A 1 186 ? -12.844 -12.627 36.282 1.00 87.62 186 LEU A N 1
ATOM 1496 C CA . LEU A 1 186 ? -13.119 -12.124 37.637 1.00 87.62 186 LEU A CA 1
ATOM 1497 C C . LEU A 1 186 ? -14.265 -11.114 37.652 1.00 87.62 186 LEU A C 1
ATOM 1499 O O . LEU A 1 186 ? -15.080 -11.133 38.566 1.00 87.62 186 LEU A O 1
ATOM 1503 N N . TYR A 1 187 ? -14.315 -10.237 36.647 1.00 86.12 187 TYR A N 1
ATOM 1504 C CA . TYR A 1 187 ? -15.331 -9.184 36.536 1.00 86.12 187 TYR A CA 1
ATOM 1505 C C . TYR A 1 187 ? -16.477 -9.559 35.587 1.00 86.12 187 TYR A C 1
ATOM 1507 O O . TYR A 1 187 ? -17.354 -8.736 35.344 1.00 86.12 187 TYR A O 1
ATOM 1515 N N . GLU A 1 188 ? -16.453 -10.777 35.031 1.00 88.44 188 GLU A N 1
ATOM 1516 C CA . GLU A 1 188 ? -17.448 -11.302 34.086 1.00 88.44 188 GLU A CA 1
ATOM 1517 C C . GLU A 1 188 ? -17.789 -10.330 32.940 1.00 88.44 188 GLU A C 1
ATOM 1519 O O . GLU A 1 188 ? -18.935 -10.260 32.482 1.00 88.44 188 GLU A O 1
ATOM 1524 N N . LEU A 1 189 ? -16.793 -9.568 32.464 1.00 90.31 189 LEU A N 1
ATOM 1525 C CA . LEU A 1 189 ? -16.992 -8.563 31.425 1.00 90.31 189 LEU A CA 1
ATOM 1526 C C . LEU A 1 189 ? -17.548 -9.199 30.153 1.00 90.31 189 LEU A C 1
ATOM 1528 O O . LEU A 1 189 ? -16.958 -10.125 29.592 1.00 90.31 189 LEU A O 1
ATOM 1532 N N . LYS A 1 190 ? -18.647 -8.643 29.638 1.00 90.69 190 LYS A N 1
ATOM 1533 C CA . LYS A 1 190 ? -19.271 -9.116 28.394 1.00 90.69 190 LYS A CA 1
ATOM 1534 C C . LYS A 1 190 ? -19.141 -8.077 27.289 1.00 90.69 190 LYS A C 1
ATOM 1536 O O . LYS A 1 190 ? -19.393 -6.897 27.541 1.00 90.69 190 LYS A O 1
ATOM 1541 N N . PRO A 1 191 ? -18.770 -8.480 26.062 1.00 92.19 191 PRO A N 1
ATOM 1542 C CA . PRO A 1 191 ? -18.755 -7.560 24.937 1.00 92.19 191 PRO A CA 1
ATOM 1543 C C . PRO A 1 191 ? -20.177 -7.059 24.666 1.00 92.19 191 PRO A C 1
ATOM 1545 O O . PRO A 1 191 ? -21.126 -7.842 24.637 1.00 92.19 191 PRO A O 1
ATOM 1548 N N . ARG A 1 192 ? -20.327 -5.752 24.435 1.00 92.06 192 ARG A N 1
ATOM 1549 C CA . ARG A 1 192 ? -21.638 -5.127 24.178 1.00 92.06 192 ARG A CA 1
ATOM 1550 C C . ARG A 1 192 ? -22.273 -5.599 22.864 1.00 92.06 192 ARG A C 1
ATOM 1552 O O . ARG A 1 192 ? -23.488 -5.536 22.696 1.00 92.06 192 ARG A O 1
ATOM 1559 N N . TYR A 1 193 ? -21.448 -6.037 21.922 1.00 91.25 193 TYR A N 1
ATOM 1560 C CA . TYR A 1 193 ? -21.848 -6.502 20.599 1.00 91.25 193 TYR A CA 1
ATOM 1561 C C . TYR A 1 193 ? -20.832 -7.521 20.068 1.00 91.25 193 TYR A C 1
ATOM 1563 O O . TYR A 1 193 ? -19.663 -7.517 20.464 1.00 91.25 193 TYR A O 1
ATOM 1571 N N . SER A 1 194 ? -21.278 -8.383 19.149 1.00 90.56 194 SER A N 1
ATOM 1572 C CA . SER A 1 194 ? -20.379 -9.229 18.355 1.00 90.56 194 SER A CA 1
ATOM 1573 C C . SER A 1 194 ? -19.579 -8.365 17.385 1.00 90.56 194 SER A C 1
ATOM 1575 O O . SER A 1 194 ? -20.131 -7.446 16.783 1.00 90.56 194 SER A O 1
ATOM 1577 N N . ILE A 1 195 ? -18.298 -8.683 17.213 1.00 89.75 195 ILE A N 1
ATOM 1578 C CA . ILE A 1 195 ? -17.415 -8.003 16.255 1.00 89.75 195 ILE A CA 1
ATOM 1579 C C . ILE A 1 195 ? -17.315 -8.731 14.916 1.00 89.75 195 ILE A C 1
ATOM 1581 O O . ILE A 1 195 ? -16.730 -8.190 13.984 1.00 89.75 195 ILE A O 1
ATOM 1585 N N . HIS A 1 196 ? -17.873 -9.936 14.807 1.00 89.50 196 HIS A N 1
ATOM 1586 C CA . HIS A 1 196 ? -17.854 -10.727 13.582 1.00 89.50 196 HIS A CA 1
ATOM 1587 C C . HIS A 1 196 ? -19.182 -10.629 12.855 1.00 89.50 196 HIS A C 1
ATOM 1589 O O . HIS A 1 196 ? -20.252 -10.755 13.463 1.00 89.50 196 HIS A O 1
ATOM 1595 N N . SER A 1 197 ? -19.116 -10.469 11.536 1.00 84.44 197 SER A N 1
ATOM 1596 C CA . SER A 1 197 ? -20.295 -10.569 10.684 1.00 84.44 197 SER A CA 1
ATOM 1597 C C . SER A 1 197 ? -19.993 -11.289 9.369 1.00 84.44 197 SER A C 1
ATOM 1599 O O . SER A 1 197 ? -18.846 -11.528 8.984 1.00 84.44 197 SER A O 1
ATOM 1601 N N . ARG A 1 198 ? -21.051 -11.672 8.643 1.00 81.44 198 ARG A N 1
ATOM 1602 C CA . ARG A 1 198 ? -20.888 -12.329 7.345 1.00 81.44 198 ARG A CA 1
ATOM 1603 C C . ARG A 1 198 ? -20.173 -11.381 6.384 1.00 81.44 198 ARG A C 1
ATOM 1605 O O . ARG A 1 198 ? -20.673 -10.300 6.071 1.00 81.44 198 ARG A O 1
ATOM 1612 N N . ARG A 1 199 ? -19.031 -11.829 5.861 1.00 74.81 199 ARG A N 1
ATOM 1613 C CA . ARG A 1 199 ? -18.250 -11.066 4.887 1.00 74.81 199 ARG A CA 1
ATOM 1614 C C . ARG A 1 199 ? -19.091 -10.740 3.652 1.00 74.81 199 ARG A C 1
ATOM 1616 O O . ARG A 1 199 ? -19.571 -11.650 2.968 1.00 74.81 199 ARG A O 1
ATOM 1623 N N . LYS A 1 200 ? -19.248 -9.452 3.356 1.00 70.31 200 LYS A N 1
ATOM 1624 C CA . LYS A 1 200 ? -19.966 -8.965 2.177 1.00 70.31 200 LYS A CA 1
ATOM 1625 C C . LYS A 1 200 ? -18.987 -8.930 1.008 1.00 70.31 200 LYS A C 1
ATOM 1627 O O . LYS A 1 200 ? -17.989 -8.219 1.051 1.00 70.31 200 LYS A O 1
ATOM 1632 N N . LYS A 1 201 ? -19.229 -9.770 -0.000 1.00 58.88 201 LYS A N 1
ATOM 1633 C CA . LYS A 1 201 ? -18.392 -9.839 -1.210 1.00 58.88 201 LYS A CA 1
ATOM 1634 C C . LYS A 1 201 ? -18.811 -8.811 -2.264 1.00 58.88 201 LYS A C 1
ATOM 1636 O O . LYS A 1 201 ? -17.954 -8.358 -3.011 1.00 58.88 201 LYS A O 1
ATOM 1641 N N . ASP A 1 202 ? -20.079 -8.399 -2.237 1.00 52.88 202 ASP A N 1
ATOM 1642 C CA . ASP A 1 202 ? -20.698 -7.543 -3.245 1.00 52.88 202 ASP A CA 1
ATOM 1643 C C . ASP A 1 202 ? -21.401 -6.366 -2.550 1.00 52.88 202 ASP A C 1
ATOM 1645 O O . ASP A 1 202 ? -22.444 -6.529 -1.915 1.00 52.88 202 ASP A O 1
ATOM 1649 N N . GLY A 1 203 ? -20.787 -5.183 -2.608 1.00 55.53 203 GLY A N 1
ATOM 1650 C CA . GLY A 1 203 ? -21.305 -3.943 -2.027 1.00 55.53 203 GLY A CA 1
ATOM 1651 C C . GLY A 1 203 ? -21.077 -2.764 -2.984 1.00 55.53 203 GLY A C 1
ATOM 1652 O O . GLY A 1 203 ? -20.035 -2.742 -3.641 1.00 55.53 203 GLY A O 1
ATOM 1653 N N . PRO A 1 204 ? -22.006 -1.790 -3.091 1.00 47.75 204 PRO A N 1
ATOM 1654 C CA . PRO A 1 204 ? -21.966 -0.732 -4.111 1.00 47.75 204 PRO A CA 1
ATOM 1655 C C . PRO A 1 204 ? -20.889 0.356 -3.908 1.00 47.75 204 PRO A C 1
ATOM 1657 O O . PRO A 1 204 ? -21.021 1.462 -4.424 1.00 47.75 204 PRO A O 1
ATOM 1660 N N . GLY A 1 205 ? -19.805 0.059 -3.191 1.00 57.28 205 GLY A N 1
ATOM 1661 C CA . GLY A 1 205 ? -18.685 0.973 -2.975 1.00 57.28 205 GLY A CA 1
ATOM 1662 C C . GLY A 1 205 ? -18.206 1.012 -1.528 1.00 57.28 205 GLY A C 1
ATOM 1663 O O . GLY A 1 205 ? -18.750 0.337 -0.651 1.00 57.28 205 GLY A O 1
ATOM 1664 N N . PHE A 1 206 ? -17.170 1.817 -1.304 1.00 61.03 206 PHE A N 1
ATOM 1665 C CA . PHE A 1 206 ? -16.620 2.123 0.013 1.00 61.03 206 PHE A CA 1
ATOM 1666 C C . PHE A 1 206 ? -16.969 3.563 0.385 1.00 61.03 206 PHE A C 1
ATOM 1668 O O . PHE A 1 206 ? -16.996 4.435 -0.483 1.00 61.03 206 PHE A O 1
ATOM 1675 N N . THR A 1 207 ? -17.219 3.790 1.669 1.00 66.12 207 THR A N 1
ATOM 1676 C CA . THR A 1 207 ? -17.384 5.123 2.247 1.00 66.12 207 THR A CA 1
ATOM 1677 C C . THR A 1 207 ? -16.224 5.379 3.192 1.00 66.12 207 THR A C 1
ATOM 1679 O O . THR A 1 207 ? -15.966 4.555 4.076 1.00 66.12 207 THR A O 1
ATOM 1682 N N . ASP A 1 208 ? -15.579 6.526 3.012 1.00 68.31 208 ASP A N 1
ATOM 1683 C CA . ASP A 1 208 ? -14.512 7.018 3.879 1.00 68.31 208 ASP A CA 1
ATOM 1684 C C . ASP A 1 208 ? -15.095 8.006 4.892 1.00 68.31 208 ASP A C 1
ATOM 1686 O O . ASP A 1 208 ? -15.892 8.882 4.538 1.00 68.31 208 ASP A O 1
ATOM 1690 N N . ILE A 1 209 ? -14.733 7.830 6.161 1.00 72.44 209 ILE A N 1
ATOM 1691 C CA . ILE A 1 209 ? -15.149 8.670 7.281 1.00 72.44 209 ILE A CA 1
ATOM 1692 C C . ILE A 1 209 ? -13.891 9.101 8.030 1.00 72.44 209 ILE A C 1
ATOM 1694 O O . ILE A 1 209 ? -13.208 8.275 8.633 1.00 72.44 209 ILE A O 1
ATOM 1698 N N . ASP A 1 210 ? -13.625 10.401 8.043 1.00 72.38 210 ASP A N 1
ATOM 1699 C CA . ASP A 1 210 ? -12.544 10.980 8.835 1.00 72.38 210 ASP A CA 1
ATOM 1700 C C . ASP A 1 210 ? -13.062 11.364 10.220 1.00 72.38 210 ASP A C 1
ATOM 1702 O O . ASP A 1 210 ? -14.004 12.154 10.343 1.00 72.38 210 ASP A O 1
ATOM 1706 N N . VAL A 1 211 ? -12.440 10.831 11.274 1.00 74.50 211 VAL A N 1
ATOM 1707 C CA . VAL A 1 211 ? -12.798 11.161 12.661 1.00 74.50 211 VAL A CA 1
ATOM 1708 C C . VAL A 1 211 ? -11.544 11.424 13.489 1.00 74.50 211 VAL A C 1
ATOM 1710 O O . VAL A 1 211 ? -10.501 10.786 13.316 1.00 74.50 211 VAL A O 1
ATOM 1713 N N . LEU A 1 212 ? -11.640 12.391 14.404 1.00 74.38 212 LEU A N 1
ATOM 1714 C CA . LEU A 1 212 ? -10.567 12.687 15.343 1.00 74.38 212 LEU A CA 1
ATOM 1715 C C . LEU A 1 212 ? -10.456 11.573 16.389 1.00 74.38 212 LEU A C 1
ATOM 1717 O O . LEU A 1 212 ? -11.448 11.145 16.970 1.00 74.38 212 LEU A O 1
ATOM 1721 N N . PHE A 1 213 ? -9.234 11.119 16.648 1.00 77.62 213 PHE A N 1
ATOM 1722 C CA . PHE A 1 213 ? -8.994 10.063 17.619 1.00 77.62 213 PHE A CA 1
ATOM 1723 C C . PHE A 1 213 ? -9.345 10.477 19.045 1.00 77.62 213 PHE A C 1
ATOM 1725 O O . PHE A 1 213 ? -9.090 11.605 19.461 1.00 77.62 213 PHE A O 1
ATOM 1732 N N . GLY A 1 214 ? -9.841 9.520 19.827 1.00 77.44 214 GLY A N 1
ATOM 1733 C CA . GLY A 1 214 ? -10.027 9.698 21.262 1.00 77.44 214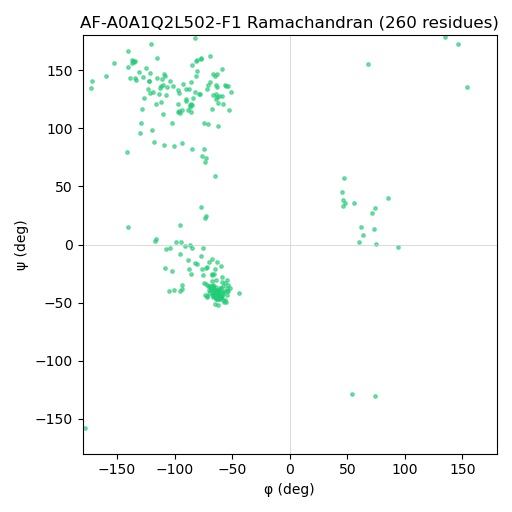 GLY A CA 1
ATOM 1734 C C . GLY A 1 214 ? -11.216 10.578 21.643 1.00 77.44 214 GLY A C 1
ATOM 1735 O O . GLY A 1 214 ? -11.463 10.745 22.836 1.00 77.44 214 GLY A O 1
ATOM 1736 N N . THR A 1 215 ? -11.977 11.095 20.674 1.00 82.62 215 THR A N 1
ATOM 1737 C CA . THR A 1 215 ? -13.214 11.826 20.953 1.00 82.62 215 THR A CA 1
ATOM 1738 C C . THR A 1 215 ? -14.389 10.869 21.191 1.00 82.62 215 THR A C 1
ATOM 1740 O O . THR A 1 215 ? -14.358 9.716 20.742 1.00 82.62 215 THR A O 1
ATOM 1743 N N . PRO A 1 216 ? -15.453 11.307 21.889 1.00 86.12 216 PRO A N 1
ATOM 1744 C CA . PRO A 1 216 ? -16.663 10.505 22.064 1.00 86.12 216 PRO A CA 1
ATOM 1745 C C . PRO A 1 216 ? -17.271 10.026 20.738 1.00 86.12 216 PRO A C 1
ATOM 1747 O O . PRO A 1 216 ? -17.727 8.886 20.650 1.00 86.12 216 PRO A O 1
ATOM 1750 N N . GLU A 1 217 ? -17.230 10.858 19.696 1.00 85.44 217 GLU A N 1
ATOM 1751 C CA . GLU A 1 217 ? -17.778 10.556 18.370 1.00 85.44 217 GLU A CA 1
ATOM 1752 C C . GLU A 1 217 ? -17.029 9.399 17.707 1.00 85.44 217 GLU A C 1
ATOM 1754 O O . GLU A 1 217 ? -17.662 8.500 17.156 1.00 85.44 217 GLU A O 1
ATOM 1759 N N . PHE A 1 218 ? -15.694 9.371 17.811 1.00 85.06 218 PHE A N 1
ATOM 1760 C CA . PHE A 1 218 ? -14.881 8.263 17.303 1.00 85.06 218 PHE A CA 1
ATOM 1761 C C . PHE A 1 218 ? -15.327 6.930 17.893 1.00 85.06 218 PHE A C 1
ATOM 1763 O O . PHE A 1 218 ? -15.573 5.971 17.161 1.00 85.06 218 PHE A O 1
ATOM 1770 N N . TYR A 1 219 ? -15.482 6.880 19.214 1.00 87.31 219 TYR A N 1
ATOM 1771 C CA . TYR A 1 219 ? -15.874 5.659 19.901 1.00 87.31 219 TYR A CA 1
ATOM 1772 C C . TYR A 1 219 ? -17.306 5.224 19.568 1.00 87.31 219 TYR A C 1
ATOM 1774 O O . TYR A 1 219 ? -17.559 4.030 19.424 1.00 87.31 219 TYR A O 1
ATOM 1782 N N . GLN A 1 220 ? -18.234 6.170 19.402 1.00 89.62 220 GLN A N 1
ATOM 1783 C CA . GLN A 1 220 ? -19.607 5.872 18.984 1.00 89.62 220 GLN A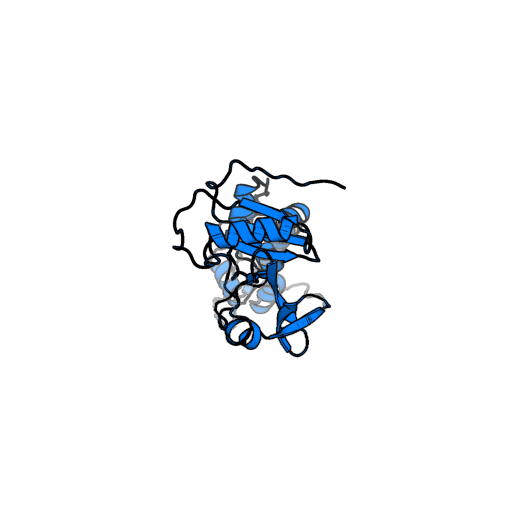 CA 1
ATOM 1784 C C . GLN A 1 220 ? -19.662 5.326 17.553 1.00 89.62 220 GLN A C 1
ATOM 1786 O O . GLN A 1 220 ? -20.326 4.321 17.302 1.00 89.62 220 GLN A O 1
ATOM 1791 N N . ILE A 1 221 ? -18.939 5.951 16.618 1.00 87.81 221 ILE A N 1
ATOM 1792 C CA . ILE A 1 221 ? -18.861 5.492 15.226 1.00 87.81 221 ILE A CA 1
ATOM 1793 C C . ILE A 1 221 ? -18.222 4.105 15.170 1.00 87.81 221 ILE A C 1
ATOM 1795 O O . ILE A 1 221 ? -18.734 3.220 14.485 1.00 87.81 221 ILE A O 1
ATOM 1799 N N . LEU A 1 222 ? -17.142 3.888 15.923 1.00 87.81 222 LEU A N 1
ATOM 1800 C CA . LEU A 1 222 ? -16.479 2.594 15.997 1.00 87.81 222 LEU A CA 1
ATOM 1801 C C . LEU A 1 222 ? -17.409 1.503 16.542 1.00 87.81 222 LEU A C 1
ATOM 1803 O O . LEU A 1 222 ? -17.464 0.423 15.959 1.00 87.81 222 LEU A O 1
ATOM 1807 N N . ASP A 1 223 ? -18.171 1.786 17.604 1.00 90.88 223 ASP A N 1
ATOM 1808 C CA . ASP A 1 223 ? -19.146 0.840 18.158 1.00 90.88 223 ASP A CA 1
ATOM 1809 C C . ASP A 1 223 ? -20.206 0.455 17.118 1.00 90.88 223 ASP A C 1
ATOM 1811 O O . ASP A 1 223 ? -20.519 -0.725 16.955 1.00 90.88 223 ASP A O 1
ATOM 1815 N N . VAL A 1 224 ? -20.725 1.434 16.371 1.00 89.38 224 VAL A N 1
ATOM 1816 C CA . VAL A 1 224 ? -21.694 1.186 15.294 1.00 89.38 224 VAL A CA 1
ATOM 1817 C C . VAL A 1 224 ? -21.070 0.340 14.186 1.00 89.38 224 VAL A C 1
ATOM 1819 O O . VAL A 1 224 ? -21.696 -0.619 13.731 1.00 89.38 224 VAL A O 1
ATOM 1822 N N . LEU A 1 225 ? -19.845 0.648 13.752 1.00 87.06 225 LEU A N 1
ATOM 1823 C CA . LEU A 1 225 ? -19.152 -0.109 12.706 1.00 87.06 225 LEU A CA 1
ATOM 1824 C C . LEU A 1 225 ? -18.870 -1.549 13.141 1.00 87.06 225 LEU A C 1
ATOM 1826 O O . LEU A 1 225 ? -19.178 -2.477 12.395 1.00 87.06 225 LEU A O 1
ATOM 1830 N N . LEU A 1 226 ? -18.348 -1.755 14.349 1.00 88.56 226 LEU A N 1
ATOM 1831 C CA . LEU A 1 226 ? -18.090 -3.090 14.881 1.00 88.56 226 LEU A CA 1
ATOM 1832 C C . LEU A 1 226 ? -19.384 -3.902 15.001 1.00 88.56 226 LEU A C 1
ATOM 1834 O O . LEU A 1 226 ? -19.426 -5.030 14.517 1.00 88.56 226 LEU A O 1
ATOM 1838 N N . ALA A 1 227 ? -20.449 -3.316 15.555 1.00 89.44 227 ALA A N 1
ATOM 1839 C CA . ALA A 1 227 ? -21.717 -4.009 15.768 1.00 89.44 227 ALA A CA 1
ATOM 1840 C C . ALA A 1 227 ? -22.474 -4.335 14.466 1.00 89.44 227 ALA A C 1
ATOM 1842 O O . ALA A 1 227 ? -23.147 -5.360 14.383 1.00 89.44 227 ALA A O 1
ATOM 1843 N N . THR A 1 228 ? -22.407 -3.460 13.454 1.00 85.94 228 THR A N 1
ATOM 1844 C CA . THR A 1 228 ? -23.215 -3.594 12.223 1.00 85.94 228 THR A CA 1
ATOM 1845 C C . THR A 1 228 ? -22.444 -4.172 11.043 1.00 85.94 228 THR A C 1
ATOM 1847 O O . THR A 1 228 ? -22.993 -4.945 10.254 1.00 85.94 228 THR A O 1
ATOM 1850 N N . CYS A 1 229 ? -21.180 -3.780 10.884 1.00 82.06 229 CYS A N 1
ATOM 1851 C CA . CYS A 1 229 ? -20.337 -4.197 9.772 1.00 82.06 229 CYS A CA 1
ATOM 1852 C C . CYS A 1 229 ? -19.518 -5.427 10.148 1.00 82.06 229 CYS A C 1
ATOM 1854 O O . CYS A 1 229 ? -19.285 -6.271 9.288 1.00 82.06 229 CYS A O 1
ATOM 1856 N N . GLY A 1 230 ? -19.089 -5.551 11.401 1.00 83.19 230 GLY A N 1
ATOM 1857 C CA . GLY A 1 230 ? -18.071 -6.516 11.803 1.00 83.19 230 GLY A CA 1
ATOM 1858 C C . GLY A 1 230 ? -16.685 -6.187 11.235 1.00 83.19 230 GLY A C 1
ATOM 1859 O O . GLY A 1 230 ? -16.549 -5.511 10.209 1.00 83.19 230 GLY A O 1
ATOM 1860 N N . VAL A 1 231 ? -15.637 -6.663 11.905 1.00 83.19 231 VAL A N 1
ATOM 1861 C CA . VAL A 1 231 ? -14.225 -6.378 11.587 1.00 83.19 231 VAL A CA 1
ATOM 1862 C C . VAL A 1 231 ? -13.818 -6.817 10.178 1.00 83.19 231 VAL A C 1
ATOM 1864 O O . VAL A 1 231 ? -12.825 -6.326 9.645 1.00 83.19 231 VAL A O 1
ATOM 1867 N N . GLU A 1 232 ? -14.586 -7.709 9.548 1.00 81.06 232 GLU A N 1
ATOM 1868 C CA . GLU A 1 232 ? -14.348 -8.212 8.196 1.00 81.06 232 GLU A CA 1
ATOM 1869 C C . GLU A 1 232 ? -14.738 -7.233 7.084 1.00 81.06 232 GLU A C 1
ATOM 1871 O O . GLU A 1 232 ? -14.273 -7.399 5.951 1.00 81.06 232 GLU A O 1
ATOM 1876 N N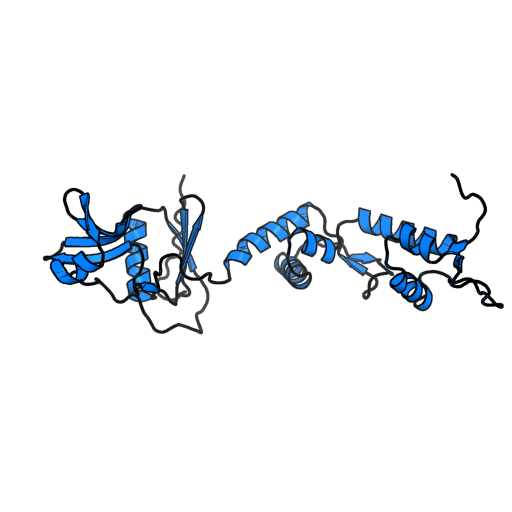 . ASN A 1 233 ? -15.615 -6.264 7.374 1.00 77.50 233 ASN A N 1
ATOM 1877 C CA . ASN A 1 233 ? -16.264 -5.427 6.357 1.00 77.50 233 ASN A CA 1
ATOM 1878 C C . ASN A 1 233 ? -15.928 -3.927 6.462 1.00 77.50 233 ASN A C 1
ATOM 1880 O O . ASN A 1 233 ? -16.446 -3.131 5.673 1.00 77.50 233 ASN A O 1
ATOM 1884 N N . PHE A 1 234 ? -15.052 -3.532 7.389 1.00 79.00 234 PHE A N 1
ATOM 1885 C CA . PHE A 1 234 ? -14.460 -2.194 7.427 1.00 79.00 234 PHE A CA 1
ATOM 1886 C C . PHE A 1 234 ? -12.963 -2.262 7.736 1.00 79.00 234 PHE A C 1
ATOM 1888 O O . PHE A 1 234 ? -12.460 -3.245 8.283 1.00 79.00 234 PHE A O 1
ATOM 1895 N N . ASN A 1 235 ? -12.250 -1.205 7.371 1.00 74.50 235 ASN A N 1
ATOM 1896 C CA . ASN A 1 235 ? -10.846 -1.007 7.668 1.00 74.50 235 ASN A CA 1
ATOM 1897 C C . ASN A 1 235 ? -10.645 0.334 8.379 1.00 74.50 235 ASN A C 1
ATOM 1899 O O . ASN A 1 235 ? -11.407 1.277 8.170 1.00 74.50 235 ASN A O 1
ATOM 1903 N N . VAL A 1 236 ? -9.604 0.407 9.199 1.00 73.19 236 VAL A N 1
ATOM 1904 C CA . VAL A 1 236 ? -9.193 1.618 9.909 1.00 73.19 236 VAL A CA 1
ATOM 1905 C C . VAL A 1 236 ? -7.727 1.859 9.603 1.00 73.19 236 VAL A C 1
ATOM 1907 O O . VAL A 1 236 ? -6.909 0.955 9.792 1.00 73.19 236 VAL A O 1
ATOM 1910 N N . GLU A 1 237 ? -7.397 3.055 9.128 1.00 65.69 237 GLU A N 1
ATOM 1911 C CA . GLU A 1 237 ? -6.015 3.484 8.919 1.00 65.69 237 GLU A CA 1
ATOM 1912 C C . GLU A 1 237 ? -5.705 4.706 9.792 1.00 65.69 237 GLU A C 1
ATOM 1914 O O . GLU A 1 237 ? -6.474 5.665 9.863 1.00 65.69 237 GLU A O 1
ATOM 1919 N N . ILE A 1 238 ? -4.576 4.636 10.502 1.00 58.91 238 ILE A N 1
ATOM 1920 C CA . ILE A 1 238 ? -4.109 5.677 11.419 1.00 58.91 238 ILE A CA 1
ATOM 1921 C C . ILE A 1 238 ? -3.097 6.547 10.677 1.00 58.91 238 ILE A C 1
ATOM 1923 O O . ILE A 1 238 ? -2.007 6.083 10.340 1.00 58.91 238 ILE A O 1
ATOM 1927 N N . MET A 1 239 ? -3.429 7.816 10.446 1.00 53.84 239 MET A N 1
ATOM 1928 C CA . MET A 1 239 ? -2.553 8.788 9.792 1.00 53.84 239 MET A CA 1
ATOM 1929 C C . MET A 1 239 ? -2.268 9.966 10.726 1.00 53.84 239 MET A C 1
ATOM 1931 O O . MET A 1 239 ? -3.069 10.890 10.846 1.00 53.84 239 MET A O 1
ATOM 1935 N N . GLY A 1 240 ? -1.109 9.952 11.397 1.00 41.66 240 GLY A N 1
ATOM 1936 C CA . GLY A 1 240 ? -0.572 11.132 12.096 1.00 41.66 240 GLY A CA 1
ATOM 1937 C C . GLY A 1 240 ? -1.511 11.772 13.132 1.00 41.66 240 GLY A C 1
ATOM 1938 O O . GLY A 1 240 ? -1.547 12.994 13.239 1.00 41.66 240 GLY A O 1
ATOM 1939 N N . GLY A 1 241 ? -2.301 10.969 13.857 1.00 41.97 241 GLY A N 1
ATOM 1940 C CA . GLY A 1 241 ? -3.278 11.445 14.853 1.00 41.97 241 GLY A CA 1
ATOM 1941 C C . GLY A 1 241 ? -4.713 11.636 14.333 1.00 41.97 241 GLY A C 1
ATOM 1942 O O . GLY A 1 241 ? -5.604 11.947 15.122 1.00 41.97 241 GLY A O 1
ATOM 1943 N N . LYS A 1 242 ? -4.965 11.406 13.038 1.00 41.03 242 LYS A N 1
ATOM 1944 C CA . LYS A 1 242 ? -6.303 11.322 12.427 1.00 41.03 242 LYS A CA 1
ATOM 1945 C C . LYS A 1 242 ? -6.585 9.881 11.991 1.00 41.03 242 LYS A C 1
ATOM 1947 O O . LYS A 1 242 ? -5.666 9.188 11.557 1.00 41.03 242 LYS A O 1
ATOM 1952 N N . TYR A 1 243 ? -7.826 9.422 12.150 1.00 48.03 243 TYR A N 1
ATOM 1953 C CA . TYR A 1 243 ? -8.235 8.066 11.776 1.00 48.03 243 TYR A CA 1
ATOM 1954 C C . TYR A 1 243 ? -9.185 8.153 10.583 1.00 48.03 243 TYR A C 1
ATOM 1956 O O . TYR A 1 243 ? -10.228 8.802 10.674 1.00 48.03 243 TYR A O 1
ATOM 1964 N N . GLU A 1 244 ? -8.819 7.486 9.489 1.00 49.12 244 GLU A N 1
ATOM 1965 C CA . GLU A 1 244 ? -9.688 7.285 8.328 1.00 49.12 244 GLU A CA 1
ATOM 1966 C C . GLU A 1 244 ? -10.359 5.911 8.482 1.00 49.12 244 GLU A C 1
ATOM 1968 O O . GLU A 1 244 ? -9.708 4.858 8.496 1.00 49.12 244 GLU A O 1
ATOM 1973 N N . LEU A 1 245 ? -11.676 5.921 8.675 1.00 50.47 245 LEU A N 1
ATOM 1974 C CA . LEU A 1 245 ? -12.518 4.734 8.768 1.00 50.47 245 LEU A CA 1
ATOM 1975 C C . LEU A 1 245 ? -13.123 4.464 7.391 1.00 50.47 245 LEU A C 1
ATOM 1977 O O . LEU A 1 245 ? -13.945 5.235 6.904 1.00 50.47 245 LEU A O 1
ATOM 1981 N N . ARG A 1 246 ? -12.760 3.338 6.777 1.00 49.25 246 ARG A N 1
ATOM 1982 C CA . ARG A 1 246 ? -13.263 2.926 5.462 1.00 49.25 246 ARG A CA 1
ATOM 1983 C C . ARG A 1 246 ? -14.189 1.730 5.602 1.00 49.25 246 ARG A C 1
ATOM 1985 O O . ARG A 1 246 ? -13.739 0.632 5.922 1.00 49.25 246 ARG A O 1
ATOM 1992 N N . SER A 1 247 ? -15.480 1.904 5.331 1.00 42.88 247 SER A N 1
ATOM 1993 C CA . SER A 1 247 ? -16.472 0.818 5.386 1.00 42.88 247 SER A CA 1
ATOM 1994 C C . SER A 1 247 ? -17.001 0.471 3.996 1.00 42.88 247 SER A C 1
ATOM 1996 O O . SER A 1 247 ? -17.324 1.356 3.208 1.00 42.88 247 SER A O 1
ATOM 1998 N N . GLY A 1 248 ? -17.127 -0.823 3.685 1.00 40.25 248 GLY A N 1
ATOM 1999 C CA . GLY A 1 248 ? -17.668 -1.327 2.413 1.00 40.25 248 GLY A CA 1
ATOM 2000 C C . GLY A 1 248 ? -19.196 -1.265 2.300 1.00 40.25 248 GLY A C 1
ATOM 2001 O O . GLY A 1 248 ? -19.804 -2.163 1.717 1.00 40.25 248 GLY A O 1
ATOM 2002 N N . MET A 1 249 ? -19.844 -0.268 2.910 1.00 42.69 249 MET A N 1
ATOM 2003 C CA . MET A 1 249 ? -21.301 -0.157 2.950 1.00 42.69 249 MET A CA 1
ATOM 2004 C C . MET A 1 249 ? -21.804 1.220 2.528 1.00 42.69 249 MET A C 1
ATOM 2006 O O . MET A 1 249 ? -22.014 2.108 3.347 1.00 42.69 249 MET A O 1
ATOM 2010 N N . ALA A 1 250 ? -22.175 1.329 1.256 1.00 35.47 250 ALA A N 1
ATOM 2011 C CA . ALA A 1 250 ? -23.060 2.377 0.752 1.00 35.47 250 ALA A CA 1
ATOM 2012 C C . ALA A 1 250 ? -24.547 2.181 1.160 1.00 35.47 250 ALA A C 1
ATOM 2014 O O . ALA A 1 250 ? -25.436 2.685 0.484 1.00 35.47 250 ALA A O 1
ATOM 2015 N N . ALA A 1 251 ? -24.858 1.435 2.234 1.00 31.25 251 ALA A N 1
ATOM 2016 C CA . ALA A 1 251 ? -26.237 1.002 2.511 1.00 31.25 251 ALA A CA 1
ATOM 2017 C C . ALA A 1 251 ? -26.699 1.015 3.982 1.00 31.25 251 ALA A C 1
ATOM 2019 O O . ALA A 1 251 ? -27.733 0.417 4.263 1.00 31.25 251 ALA A O 1
ATOM 2020 N N . ILE A 1 252 ? -26.003 1.674 4.922 1.00 33.72 252 ILE A N 1
ATOM 2021 C CA . ILE A 1 252 ? -26.555 1.844 6.287 1.00 33.72 252 ILE A CA 1
ATOM 2022 C C . ILE A 1 252 ? -27.001 3.262 6.628 1.00 33.72 252 ILE A C 1
ATOM 2024 O O . ILE A 1 252 ? -27.901 3.386 7.441 1.00 33.72 252 ILE A O 1
ATOM 2028 N N . LEU A 1 253 ? -26.555 4.320 5.958 1.00 28.98 253 LEU A N 1
ATOM 2029 C CA . LEU A 1 253 ? -27.238 5.614 6.040 1.00 28.98 253 LEU A CA 1
ATOM 2030 C C . LEU A 1 253 ? -26.839 6.464 4.840 1.00 28.98 253 LEU A C 1
ATOM 2032 O O . LEU A 1 253 ? -25.682 6.445 4.425 1.00 28.98 253 LEU A O 1
ATOM 2036 N N . GLY A 1 254 ? -27.775 7.263 4.329 1.00 24.00 254 GLY A N 1
ATOM 2037 C CA . GLY A 1 254 ? -27.483 8.436 3.506 1.00 24.00 254 GLY A CA 1
ATOM 2038 C C . GLY A 1 254 ? -26.729 9.498 4.313 1.00 24.00 254 GLY A C 1
ATOM 2039 O O . GLY A 1 254 ? -27.207 10.611 4.489 1.00 24.00 254 GLY A O 1
ATOM 2040 N N . MET A 1 255 ? -25.562 9.142 4.843 1.00 28.66 255 MET A N 1
ATOM 2041 C CA . MET A 1 255 ? -24.680 10.000 5.613 1.00 28.66 255 MET A CA 1
ATOM 2042 C C . MET A 1 255 ? -23.446 10.286 4.772 1.00 28.66 255 MET A C 1
ATOM 2044 O O . MET A 1 255 ? -22.408 9.640 4.872 1.00 28.66 255 MET A O 1
ATOM 2048 N N . ARG A 1 256 ? -23.574 11.316 3.936 1.00 25.77 256 ARG A N 1
ATOM 2049 C CA . ARG A 1 256 ? -22.432 12.077 3.437 1.00 25.77 256 ARG A CA 1
ATOM 2050 C C . ARG A 1 256 ? -21.978 12.986 4.582 1.00 25.77 256 ARG A C 1
ATOM 2052 O O . ARG A 1 256 ? -22.320 14.163 4.620 1.00 25.77 256 ARG A O 1
ATOM 2059 N N . LEU A 1 257 ? -21.292 12.419 5.570 1.00 30.33 257 LEU A N 1
ATOM 2060 C CA . LEU A 1 257 ? -20.772 13.170 6.711 1.00 30.33 257 LEU A CA 1
ATOM 2061 C C . LEU A 1 257 ? -19.412 13.763 6.336 1.00 30.33 257 LEU A C 1
ATOM 2063 O O . LEU A 1 257 ? -18.356 13.224 6.636 1.00 30.33 257 LEU A O 1
ATOM 2067 N N . GLN A 1 258 ? -19.461 14.900 5.639 1.00 27.28 258 GLN A N 1
ATOM 2068 C CA . GLN A 1 258 ? -18.346 15.838 5.623 1.00 27.28 258 GLN A CA 1
ATOM 2069 C C . GLN A 1 258 ? -18.273 16.510 6.995 1.00 27.28 258 GLN A C 1
ATOM 2071 O O . GLN A 1 258 ? -19.038 17.434 7.266 1.00 27.28 258 GLN A O 1
ATOM 2076 N N . ILE A 1 259 ? -17.325 16.102 7.835 1.00 25.64 259 ILE A N 1
ATOM 2077 C CA . ILE A 1 259 ? -16.901 16.930 8.966 1.00 25.64 259 ILE A CA 1
ATOM 2078 C C . ILE A 1 259 ? -15.592 17.608 8.568 1.00 25.64 259 ILE A C 1
ATOM 2080 O O . ILE A 1 259 ? -14.491 17.154 8.852 1.00 25.64 259 ILE A O 1
ATOM 2084 N N . ARG A 1 260 ? -15.736 18.738 7.872 1.00 28.98 260 ARG A N 1
ATOM 2085 C CA . ARG A 1 260 ? -14.752 19.819 7.945 1.00 28.98 260 ARG A CA 1
ATOM 2086 C C . ARG A 1 260 ? -15.186 20.743 9.074 1.00 28.98 260 ARG A C 1
ATOM 2088 O O . ARG A 1 260 ? -16.325 21.204 9.034 1.00 28.98 260 ARG A O 1
ATOM 2095 N N . LYS A 1 261 ? -14.257 21.148 9.941 1.00 22.97 261 LYS A N 1
ATOM 2096 C CA . LYS A 1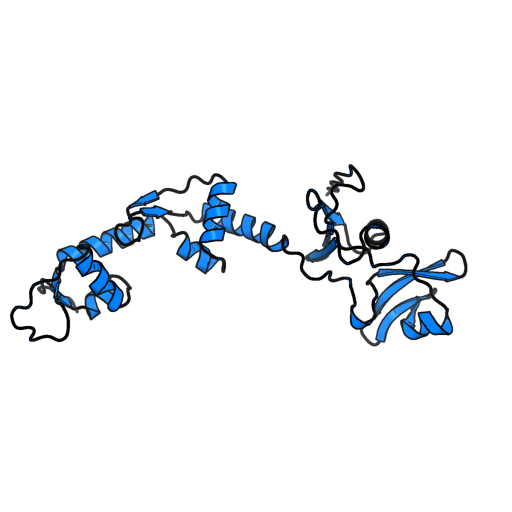 261 ? -13.937 22.577 10.086 1.00 22.97 261 LYS A CA 1
ATOM 2097 C C . LYS A 1 261 ? -12.729 22.846 10.987 1.00 22.97 261 LYS A C 1
ATOM 2099 O O . LYS A 1 261 ? -12.674 22.324 12.089 1.00 22.97 261 LYS A O 1
ATOM 2104 N N . GLN A 1 262 ? -11.904 23.742 10.431 1.00 31.39 262 GLN A N 1
ATOM 2105 C CA . GLN A 1 262 ? -10.938 24.690 11.005 1.00 31.39 262 GLN A CA 1
ATOM 2106 C C . GLN A 1 262 ? -9.838 24.128 11.899 1.00 31.39 262 GLN A C 1
ATOM 2108 O O . GLN A 1 262 ? -10.109 23.801 13.068 1.00 31.39 262 GLN A O 1
#